Protein AF-A0A7X6UM63-F1 (afdb_monomer)

Secondary structure (DSSP, 8-state):
-PPPPEEEEETT-EEEEES-TTSSGGG--S--SS-TT-PPEEEEEB-EEEEE----TT-EEEEEE--EEE-SSSEEEEEEE-SSTT-EEEEEES-EEE-TT-EEEEEETTTTSSSSSS-EEEESSPPPPBTTBS-TTEEETTEEEEEETTEEEE----SBS-STT--TT-EEEE-S-EE-SS-EEEEEEEE-SS-EEE-TT-EEEEEEEEEEE-SSS-EEEE-SS-EEEES-SSS--EEEEEEE--SS-EEEE-SEE---TTSTT-PEEEEEEE-TT-EEEE--SS-----S-EEE-SSEEE--S-TT--TT-SS-EEESSSEEE--STT-S--S--

Foldseek 3Di:
DPQQAEAEFAAPGEDEAEQAPPLDNVSHDEAPADDVVRFHEYEYQNGEYEYEDHNDAQAEHEYEHEEYEQEHFFEYEYEYEDNHQWYEYEYEYQYYDYDFQGAYEYEYACELVDQTSIYYYAHVPDQDDQLFANFQRYYYVQAGWGADPRGIDHDDDWPEQAQEPAAQNTEHEPAEEYEYPEAGEHQEYHYAYAYEHEDAQYEYEHARLHYHHAHAEAYEDHYQNYEYEYHDQPLEEHENEYEYAYAQYEYEYQHAYEQDPSYHNRAYEYEYHYEQRYEYEYDHPAAHAGANWYEYSHHEYEYHQDELHQLTHAYYYYYRHHYYYYNYHNNYVDPPD

Nearest PDB structures (foldseek):
  8iq9-assembly1_B  TM=2.496E-01  e=3.603E+00  Klebsiella phage VLC6
  5awf-assembly1_B  TM=2.712E-01  e=9.259E+00  Escherichia coli K-12
  4dn7-assembly1_B  TM=2.058E-01  e=7.313E+00  Methanosarcina mazei Go1

Radius of gyration: 20.58 Å; Cα contacts (8 Å, |Δi|>4): 1126; chains: 1; bounding box: 53×40×58 Å

pLDDT: mean 93.37, std 8.6, range [40.28, 98.81]

Mean predicted aligned error: 4.5 Å

Structure (mmCIF, N/CA/C/O backbone):
data_AF-A0A7X6UM63-F1
#
_entry.id   AF-A0A7X6UM63-F1
#
loop_
_atom_site.group_PDB
_atom_site.id
_atom_site.type_symbol
_atom_site.label_atom_id
_atom_site.label_alt_id
_atom_site.label_comp_id
_atom_site.label_asym_id
_atom_site.label_entity_id
_atom_site.label_seq_id
_atom_site.pdbx_PDB_ins_code
_atom_site.Cartn_x
_atom_site.Cartn_y
_atom_site.Cartn_z
_atom_site.occupancy
_atom_site.B_iso_or_equiv
_atom_site.auth_seq_id
_atom_site.auth_comp_id
_atom_site.auth_asym_id
_atom_site.auth_atom_id
_atom_site.pdbx_PDB_model_num
ATOM 1 N N . MET A 1 1 ? 33.856 3.660 -5.153 1.00 40.28 1 MET A N 1
ATOM 2 C CA . MET A 1 1 ? 32.391 3.748 -5.318 1.00 40.28 1 MET A CA 1
ATOM 3 C C . MET A 1 1 ? 31.996 5.213 -5.289 1.00 40.28 1 MET A C 1
ATOM 5 O O . MET A 1 1 ? 31.965 5.804 -4.220 1.00 40.28 1 MET A O 1
ATOM 9 N N . THR A 1 2 ? 31.793 5.836 -6.445 1.00 46.62 2 THR A N 1
ATOM 10 C CA . THR A 1 2 ? 31.167 7.164 -6.503 1.00 46.62 2 THR A CA 1
ATOM 11 C C . THR A 1 2 ? 29.683 6.997 -6.205 1.00 46.62 2 THR A C 1
ATOM 13 O O . THR A 1 2 ? 29.086 6.032 -6.679 1.00 46.62 2 THR A O 1
ATOM 16 N N . VAL A 1 3 ? 29.100 7.894 -5.411 1.00 51.59 3 VAL A N 1
ATOM 17 C CA . VAL A 1 3 ? 27.666 7.880 -5.094 1.00 51.59 3 VAL A CA 1
ATOM 18 C C . VAL A 1 3 ? 26.885 7.821 -6.407 1.00 51.59 3 VAL A C 1
ATOM 20 O O . VAL A 1 3 ? 27.017 8.714 -7.242 1.00 51.59 3 VAL A O 1
ATOM 23 N N . ALA A 1 4 ? 26.121 6.750 -6.626 1.00 62.47 4 ALA A N 1
ATOM 24 C CA . ALA A 1 4 ? 25.197 6.702 -7.746 1.00 62.47 4 ALA A CA 1
ATOM 25 C C . ALA A 1 4 ? 24.220 7.878 -7.603 1.00 62.47 4 AL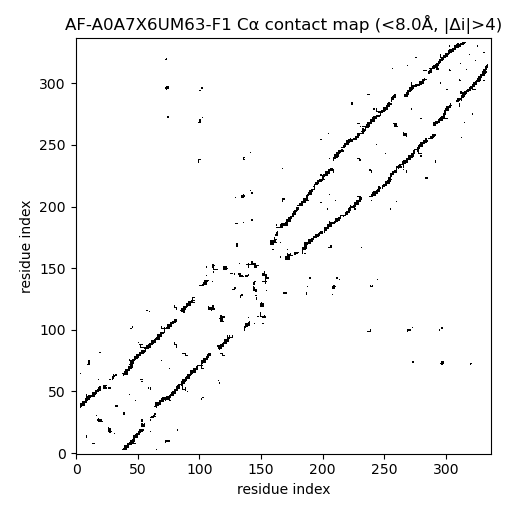A A C 1
ATOM 27 O O . ALA A 1 4 ? 23.631 8.066 -6.537 1.00 62.47 4 ALA A O 1
ATOM 28 N N . ASN A 1 5 ? 24.089 8.697 -8.650 1.00 83.12 5 ASN A N 1
ATOM 29 C CA . ASN A 1 5 ? 23.178 9.844 -8.654 1.00 83.12 5 ASN A CA 1
ATOM 30 C C . ASN A 1 5 ? 21.754 9.400 -8.269 1.00 83.12 5 ASN A C 1
ATOM 32 O O . ASN A 1 5 ? 21.346 8.289 -8.595 1.00 83.12 5 ASN A O 1
ATOM 36 N N . LYS A 1 6 ? 20.983 10.257 -7.593 1.00 90.62 6 LYS A N 1
ATOM 37 C CA . LYS A 1 6 ? 19.607 9.947 -7.176 1.00 90.62 6 LYS A CA 1
ATOM 38 C C . LYS A 1 6 ? 18.599 10.684 -8.053 1.00 90.62 6 LYS A C 1
ATOM 40 O O . LYS A 1 6 ? 18.645 11.909 -8.142 1.00 90.62 6 LYS A O 1
ATOM 45 N N . ILE A 1 7 ? 17.661 9.957 -8.656 1.00 95.00 7 ILE A N 1
ATOM 46 C CA . ILE A 1 7 ? 16.479 10.521 -9.320 1.00 95.00 7 ILE A CA 1
ATOM 47 C C . ILE A 1 7 ? 15.350 10.563 -8.293 1.00 95.00 7 ILE A C 1
ATOM 49 O O . ILE A 1 7 ? 14.894 9.522 -7.831 1.00 95.00 7 ILE A O 1
ATOM 53 N N . ARG A 1 8 ? 14.878 11.760 -7.941 1.00 96.31 8 ARG A N 1
ATOM 54 C CA . ARG A 1 8 ? 13.739 11.939 -7.033 1.00 96.31 8 ARG A CA 1
ATOM 55 C C . ARG A 1 8 ? 12.486 12.295 -7.825 1.00 96.31 8 ARG A C 1
ATOM 57 O O . ARG A 1 8 ? 12.483 13.284 -8.553 1.00 96.31 8 ARG A O 1
ATOM 64 N N . ILE A 1 9 ? 11.423 11.511 -7.668 1.00 97.69 9 ILE A N 1
ATOM 65 C CA . ILE A 1 9 ? 10.151 11.684 -8.377 1.00 97.69 9 ILE A CA 1
ATOM 66 C C . ILE A 1 9 ? 9.075 12.024 -7.345 1.00 97.69 9 ILE A C 1
ATOM 68 O O . ILE A 1 9 ? 8.641 11.183 -6.556 1.00 97.69 9 ILE A O 1
ATOM 72 N N . LEU A 1 10 ? 8.676 13.292 -7.337 1.00 96.62 10 LEU A N 1
ATOM 73 C CA . LEU A 1 10 ? 7.715 13.843 -6.384 1.00 96.62 10 LEU A CA 1
ATOM 74 C C . LEU A 1 10 ? 6.268 13.564 -6.808 1.00 96.62 10 LEU A C 1
ATOM 76 O O . LEU A 1 10 ? 5.994 13.234 -7.964 1.00 96.62 10 LEU A O 1
ATOM 80 N N . ARG A 1 11 ? 5.326 13.744 -5.880 1.00 93.44 11 ARG A N 1
ATOM 81 C CA . ARG A 1 11 ? 3.886 13.624 -6.133 1.00 93.44 11 ARG A CA 1
ATOM 82 C C . ARG A 1 11 ? 3.460 14.440 -7.353 1.00 93.44 11 ARG A C 1
ATOM 84 O O . ARG A 1 11 ? 3.817 15.606 -7.492 1.00 93.44 11 ARG A O 1
ATOM 91 N N . GLY A 1 12 ? 2.674 13.815 -8.227 1.00 91.88 12 GLY A N 1
ATOM 92 C CA . GLY A 1 12 ? 2.200 14.416 -9.477 1.00 91.88 12 GLY A CA 1
ATOM 93 C C . GLY A 1 12 ? 3.234 14.426 -10.608 1.00 91.88 12 GLY A C 1
ATOM 94 O O . GLY A 1 12 ? 2.854 14.606 -11.763 1.00 91.88 12 GLY A O 1
ATOM 95 N N . ALA A 1 13 ? 4.516 14.176 -10.320 1.00 97.19 13 ALA A N 1
ATOM 96 C CA . ALA A 1 13 ? 5.534 14.021 -11.347 1.00 97.19 13 ALA A CA 1
ATOM 97 C C . ALA A 1 13 ? 5.531 12.602 -11.928 1.00 97.19 13 ALA A C 1
ATOM 99 O O . ALA A 1 13 ? 5.206 11.613 -11.262 1.00 97.19 13 ALA A O 1
ATOM 100 N N . ARG A 1 14 ? 5.951 12.506 -13.190 1.00 96.69 14 ARG A N 1
ATOM 101 C CA . ARG A 1 14 ? 6.185 11.243 -13.885 1.00 96.69 14 ARG A CA 1
ATOM 102 C C . ARG A 1 14 ? 7.583 11.250 -14.481 1.00 96.69 14 ARG A C 1
ATOM 104 O O . ARG A 1 14 ? 7.931 12.157 -15.229 1.00 96.69 14 ARG A O 1
ATOM 111 N N . PHE A 1 15 ? 8.347 10.208 -14.190 1.00 96.75 15 PHE A N 1
ATOM 112 C CA . PHE A 1 15 ? 9.579 9.888 -14.888 1.00 96.75 15 PHE A CA 1
ATOM 113 C C . PHE A 1 15 ? 9.306 8.775 -15.893 1.00 96.75 15 PHE A C 1
ATOM 115 O O . PHE A 1 15 ? 8.688 7.764 -15.554 1.00 96.75 15 PHE A O 1
ATOM 122 N N . TYR A 1 16 ? 9.739 8.972 -17.132 1.00 94.31 16 TYR A N 1
ATOM 123 C CA . TYR A 1 16 ? 9.315 8.152 -18.256 1.00 94.31 16 TYR A CA 1
ATOM 124 C C . TYR A 1 16 ? 10.516 7.601 -19.022 1.00 94.31 16 TYR A C 1
ATOM 126 O O . TYR A 1 16 ? 11.343 8.362 -19.521 1.00 94.31 16 TYR A O 1
ATOM 134 N N . ILE A 1 17 ? 10.585 6.278 -19.143 1.00 92.69 17 ILE A N 1
ATOM 135 C CA . ILE A 1 17 ? 11.534 5.566 -19.997 1.00 92.69 17 ILE A CA 1
ATOM 136 C C . ILE A 1 17 ? 10.755 5.043 -21.210 1.00 92.69 17 ILE A C 1
ATOM 138 O O . ILE A 1 17 ? 9.910 4.161 -21.067 1.00 92.69 17 ILE A O 1
ATOM 142 N N . GLU A 1 18 ? 10.998 5.616 -22.394 1.00 89.94 18 GLU A N 1
ATOM 143 C CA . GLU A 1 18 ? 10.308 5.242 -23.640 1.00 89.94 18 GLU A CA 1
ATOM 144 C C . GLU A 1 18 ? 11.162 4.303 -24.491 1.00 89.94 18 GLU A C 1
ATOM 146 O O . GLU A 1 18 ? 12.160 4.727 -25.080 1.00 89.94 18 GLU A O 1
ATOM 151 N N . ASP A 1 19 ? 10.739 3.049 -24.616 1.00 86.44 19 ASP A N 1
ATOM 152 C CA . ASP A 1 19 ? 11.376 2.064 -25.492 1.00 86.44 19 ASP A CA 1
ATOM 153 C C . ASP A 1 19 ? 10.599 1.819 -26.789 1.00 86.44 19 ASP A C 1
ATOM 155 O O . ASP A 1 19 ? 11.018 1.028 -27.631 1.00 86.44 19 ASP A O 1
ATOM 159 N N . ASN A 1 20 ? 9.500 2.543 -27.004 1.00 79.81 20 ASN A N 1
ATOM 160 C CA . ASN A 1 20 ? 8.663 2.446 -28.195 1.00 79.81 20 ASN A CA 1
ATOM 161 C C . ASN A 1 20 ? 8.773 3.653 -29.145 1.00 79.81 20 ASN A C 1
ATOM 163 O O . ASN A 1 20 ? 7.868 3.870 -29.949 1.00 79.81 20 ASN A O 1
ATOM 167 N N . ILE A 1 21 ? 9.834 4.463 -29.065 1.00 74.62 21 ILE A N 1
ATOM 168 C CA . ILE A 1 21 ? 9.929 5.739 -29.811 1.00 74.62 21 ILE A CA 1
ATOM 169 C C . ILE A 1 21 ? 9.676 5.572 -31.324 1.00 74.62 21 ILE A C 1
ATOM 171 O O . ILE A 1 21 ? 9.115 6.467 -31.946 1.00 74.62 21 ILE A O 1
ATOM 175 N N . SER A 1 22 ? 10.033 4.430 -31.921 1.00 75.94 22 SER A N 1
ATOM 176 C CA . SER A 1 22 ? 9.888 4.189 -33.365 1.00 75.94 22 SER A CA 1
ATOM 177 C C . SER A 1 22 ? 8.935 3.050 -33.736 1.00 75.94 22 SER A C 1
ATOM 179 O O . SER A 1 22 ? 8.947 2.619 -34.889 1.00 75.94 22 SER A O 1
ATOM 181 N N . THR A 1 23 ? 8.145 2.508 -32.795 1.00 70.50 23 THR A N 1
ATOM 182 C CA . THR A 1 23 ? 7.258 1.328 -32.999 1.00 70.50 23 THR A CA 1
ATOM 183 C C . THR A 1 23 ? 7.939 0.084 -33.597 1.00 70.50 23 THR A C 1
ATOM 185 O O . THR A 1 23 ? 7.291 -0.859 -34.032 1.00 70.50 23 THR A O 1
ATOM 188 N N . THR A 1 24 ? 9.267 0.085 -33.621 1.00 72.81 24 THR A N 1
ATOM 189 C CA . THR A 1 24 ? 10.147 -0.922 -34.212 1.00 72.81 24 THR A CA 1
ATOM 190 C C . THR A 1 24 ? 11.283 -1.190 -33.231 1.00 72.81 24 THR A C 1
ATOM 192 O O . THR A 1 24 ? 11.490 -0.425 -32.285 1.00 72.81 24 THR A O 1
ATOM 195 N N . ILE A 1 25 ? 12.066 -2.246 -33.466 1.00 74.12 25 ILE A N 1
ATOM 196 C CA . ILE A 1 25 ? 13.204 -2.597 -32.602 1.00 74.12 25 ILE A CA 1
ATOM 197 C C . ILE A 1 25 ? 14.236 -1.462 -32.483 1.00 74.12 25 ILE A C 1
ATOM 199 O O . ILE A 1 25 ? 14.891 -1.330 -31.456 1.00 74.12 25 ILE A O 1
ATOM 203 N N . ALA A 1 26 ? 14.332 -0.592 -33.494 1.00 76.06 26 ALA A N 1
ATOM 204 C CA . ALA A 1 26 ? 15.256 0.541 -33.520 1.00 76.06 26 ALA A CA 1
ATOM 205 C C . ALA A 1 26 ? 14.980 1.602 -32.432 1.00 76.06 26 ALA A C 1
ATOM 207 O O . ALA A 1 26 ? 15.857 2.407 -32.116 1.00 76.06 26 ALA A O 1
ATOM 208 N N . GLY A 1 27 ? 13.771 1.620 -31.865 1.00 72.75 27 GLY A N 1
ATOM 209 C CA . GLY A 1 27 ? 13.350 2.580 -30.841 1.00 72.75 27 GLY A CA 1
ATOM 210 C C . GLY A 1 27 ? 13.757 2.164 -29.432 1.00 72.75 27 GLY A C 1
ATOM 211 O O . GLY A 1 27 ? 13.826 3.009 -28.535 1.00 72.75 27 GLY A O 1
ATOM 212 N N . TYR A 1 28 ? 14.069 0.880 -29.254 1.00 86.06 28 TYR A N 1
ATOM 213 C CA . TYR A 1 28 ? 14.582 0.346 -28.008 1.00 86.06 28 TYR A CA 1
ATOM 214 C C . TYR A 1 28 ? 16.064 0.684 -27.858 1.00 86.06 28 TYR A C 1
ATOM 216 O O . TYR A 1 28 ? 16.880 0.470 -28.755 1.00 86.06 28 TYR A O 1
ATOM 224 N N . ARG A 1 29 ? 16.424 1.176 -26.673 1.00 86.56 29 ARG A N 1
ATOM 225 C CA . ARG A 1 29 ? 17.811 1.234 -26.221 1.00 86.56 29 ARG A CA 1
ATOM 226 C C . ARG A 1 29 ? 17.841 0.669 -24.823 1.00 86.56 29 ARG A C 1
ATOM 228 O O . ARG A 1 29 ? 17.232 1.252 -23.931 1.00 86.56 29 ARG A O 1
ATOM 235 N N . ALA A 1 30 ? 18.543 -0.441 -24.640 1.00 86.31 30 ALA A N 1
ATOM 236 C CA . ALA A 1 30 ? 18.740 -0.997 -23.315 1.00 86.31 30 ALA A CA 1
ATOM 237 C C . ALA A 1 30 ? 19.335 0.061 -22.392 1.00 86.31 30 ALA A C 1
ATOM 239 O O . ALA A 1 30 ? 20.197 0.840 -22.812 1.00 86.31 30 ALA A O 1
ATOM 240 N N . ASN A 1 31 ? 18.949 0.010 -21.118 1.00 86.44 31 ASN A N 1
ATOM 241 C CA . ASN A 1 31 ? 19.767 0.590 -20.067 1.00 86.44 31 ASN A CA 1
ATOM 242 C C . ASN A 1 31 ? 20.011 2.100 -20.225 1.00 86.44 31 ASN A C 1
ATOM 244 O O . ASN A 1 31 ? 21.140 2.586 -20.127 1.00 86.44 31 ASN A O 1
ATOM 248 N N . ARG A 1 32 ? 18.929 2.856 -20.439 1.00 86.88 32 ARG A N 1
ATOM 249 C CA . ARG A 1 32 ? 18.974 4.301 -20.726 1.00 86.88 32 ARG A CA 1
ATOM 250 C C . ARG A 1 32 ? 19.578 5.152 -19.605 1.00 86.88 32 ARG A C 1
ATOM 252 O O . ARG A 1 32 ? 19.933 6.299 -19.857 1.00 86.88 32 ARG A O 1
ATOM 259 N N . LEU A 1 33 ? 19.683 4.625 -18.384 1.00 85.38 33 LEU A N 1
ATOM 260 C CA . LEU A 1 33 ? 20.123 5.379 -17.211 1.00 85.38 33 LEU A CA 1
ATOM 261 C C . LEU A 1 33 ? 21.476 4.916 -16.690 1.00 85.38 33 LEU A C 1
ATOM 263 O O . LEU A 1 33 ? 21.544 3.913 -15.993 1.00 85.38 33 LEU A O 1
ATOM 267 N N . GLY A 1 34 ? 22.532 5.678 -16.965 1.00 81.75 34 GLY A N 1
ATOM 268 C CA . GLY A 1 34 ? 23.883 5.382 -16.485 1.00 81.75 34 GLY A CA 1
ATOM 269 C C . GLY A 1 34 ? 24.532 4.179 -17.177 1.00 81.75 34 GLY A C 1
ATOM 270 O O . GLY A 1 34 ? 24.017 3.635 -18.155 1.00 81.75 34 GLY A O 1
ATOM 271 N N . THR A 1 35 ? 25.686 3.770 -16.666 1.00 82.19 35 THR A N 1
ATOM 272 C CA . THR A 1 35 ? 26.409 2.558 -17.073 1.00 82.19 35 THR A CA 1
ATOM 273 C C . THR A 1 35 ? 26.218 1.459 -16.028 1.00 82.19 35 THR A C 1
ATOM 275 O O . THR A 1 35 ? 25.667 1.683 -14.946 1.00 82.19 35 THR A O 1
ATOM 278 N N . GLU A 1 36 ? 26.629 0.236 -16.356 1.00 79.50 36 GLU A N 1
ATOM 279 C CA . GLU A 1 36 ? 26.707 -0.843 -15.370 1.00 79.50 36 GLU A CA 1
ATOM 280 C C . GLU A 1 36 ? 27.600 -0.424 -14.186 1.00 79.50 36 GLU A C 1
ATOM 282 O O . GLU A 1 36 ? 28.635 0.214 -14.372 1.00 79.50 36 GLU A O 1
ATOM 287 N N . GLY A 1 37 ? 27.148 -0.683 -12.956 1.00 77.88 37 GLY A N 1
ATOM 288 C CA . GLY A 1 37 ? 27.804 -0.204 -11.731 1.00 77.88 37 GLY A CA 1
ATOM 289 C C . GLY A 1 37 ? 27.607 1.287 -11.401 1.00 77.88 37 GLY A C 1
ATOM 290 O O . GLY A 1 37 ? 28.000 1.718 -10.319 1.00 77.88 37 GLY A O 1
ATOM 291 N N . GLN A 1 38 ? 26.976 2.081 -12.278 1.00 84.69 38 GLN A N 1
ATOM 292 C CA . GLN A 1 38 ? 26.695 3.514 -12.064 1.00 84.69 38 GLN A CA 1
ATOM 293 C C . GLN A 1 38 ? 25.225 3.876 -12.342 1.00 84.69 38 GLN A C 1
ATOM 295 O O . GLN A 1 38 ? 24.905 5.004 -12.730 1.00 84.69 38 GLN A O 1
ATOM 300 N N . ARG A 1 39 ? 24.310 2.917 -12.161 1.00 89.94 39 ARG A N 1
ATOM 301 C CA . ARG A 1 39 ? 22.866 3.141 -12.316 1.00 89.94 39 ARG A CA 1
ATOM 302 C C . ARG A 1 39 ? 22.354 4.052 -11.197 1.00 89.94 39 ARG A C 1
ATOM 304 O O . ARG A 1 39 ? 22.616 3.748 -10.034 1.00 89.94 39 ARG A O 1
ATOM 311 N N . PRO A 1 40 ? 21.623 5.138 -11.505 1.00 93.00 40 PRO A N 1
ATOM 312 C CA . PRO A 1 40 ? 21.103 6.018 -10.472 1.00 93.00 40 PRO A CA 1
ATOM 313 C C . PRO A 1 40 ? 20.055 5.304 -9.614 1.00 93.00 40 PRO A C 1
ATOM 315 O O . PRO A 1 40 ? 19.257 4.523 -10.140 1.00 93.00 40 PRO A O 1
ATOM 318 N N . SER A 1 41 ? 20.026 5.598 -8.314 1.00 94.38 41 SER A N 1
ATOM 319 C CA . SER A 1 41 ? 18.904 5.201 -7.460 1.00 94.38 41 SER A CA 1
ATOM 320 C C . SER A 1 41 ? 17.668 6.037 -7.789 1.00 94.38 41 SER A C 1
ATOM 322 O O . SER A 1 41 ? 17.772 7.164 -8.284 1.00 94.38 41 SER A O 1
ATOM 324 N N . VAL A 1 42 ? 16.489 5.486 -7.522 1.00 96.81 42 VAL A N 1
ATOM 325 C CA . VAL A 1 42 ? 15.206 6.158 -7.728 1.00 96.81 42 VAL A CA 1
ATOM 326 C C . VAL A 1 42 ? 14.495 6.281 -6.391 1.00 96.81 42 VAL A C 1
ATOM 328 O O . VAL A 1 42 ? 14.287 5.292 -5.701 1.00 96.81 42 VAL A O 1
ATOM 331 N N . GLU A 1 43 ? 14.087 7.492 -6.038 1.00 97.75 43 GLU A N 1
ATOM 332 C CA . GLU A 1 43 ? 13.253 7.765 -4.872 1.00 97.75 43 GLU A CA 1
ATOM 333 C C . GLU A 1 43 ? 11.870 8.237 -5.333 1.00 97.75 43 GLU A C 1
ATOM 335 O O . GLU A 1 43 ? 11.752 9.277 -5.987 1.00 97.75 43 GLU A O 1
ATOM 340 N N . LEU A 1 44 ? 10.823 7.481 -4.998 1.00 98.25 44 LEU A N 1
ATOM 341 C CA . LEU A 1 44 ? 9.431 7.843 -5.258 1.00 98.25 44 LEU A CA 1
ATOM 342 C C . LEU A 1 44 ? 8.798 8.432 -3.999 1.00 98.25 44 LEU A C 1
ATOM 344 O O . LEU A 1 44 ? 8.577 7.714 -3.033 1.00 98.25 44 LEU A O 1
ATOM 348 N N . ALA A 1 45 ? 8.437 9.712 -4.044 1.00 96.06 45 ALA A N 1
ATOM 349 C CA . ALA A 1 45 ? 7.654 10.391 -3.011 1.00 96.06 45 ALA A CA 1
ATOM 350 C C . ALA A 1 45 ? 6.248 10.696 -3.562 1.00 96.06 45 ALA A C 1
ATOM 352 O O . ALA A 1 45 ? 5.893 11.853 -3.791 1.00 96.06 45 ALA A O 1
ATOM 353 N N . GLY A 1 46 ? 5.494 9.636 -3.882 1.00 92.62 46 GLY A N 1
ATOM 354 C CA . GLY A 1 46 ? 4.168 9.674 -4.518 1.00 92.62 46 GLY A CA 1
ATOM 355 C C . GLY A 1 46 ? 4.149 9.736 -6.055 1.00 92.62 46 GLY A C 1
ATOM 356 O O . GLY A 1 46 ? 3.110 9.533 -6.667 1.00 92.62 46 GLY A O 1
ATOM 357 N N . GLY A 1 47 ? 5.266 10.027 -6.721 1.00 96.25 47 GLY A N 1
ATOM 358 C CA . GLY A 1 47 ? 5.321 10.118 -8.185 1.00 96.25 47 GLY A CA 1
ATOM 359 C C . GLY A 1 47 ? 5.201 8.780 -8.928 1.00 96.25 47 GLY A C 1
ATOM 360 O O . GLY A 1 47 ? 5.022 7.713 -8.336 1.00 96.25 47 GLY A O 1
ATOM 361 N N . ILE A 1 48 ? 5.340 8.844 -10.256 1.00 98.00 48 ILE A N 1
ATOM 362 C CA . ILE A 1 48 ? 5.257 7.675 -11.143 1.00 98.00 48 ILE A CA 1
ATOM 363 C C . ILE A 1 48 ? 6.602 7.422 -11.831 1.00 98.00 48 ILE A C 1
ATOM 365 O O . ILE A 1 48 ? 7.080 8.279 -12.574 1.00 98.00 48 ILE A O 1
ATOM 369 N N . LEU A 1 49 ? 7.162 6.223 -11.666 1.00 98.31 49 LEU A N 1
ATOM 370 C CA . LEU A 1 49 ? 8.176 5.671 -12.568 1.00 98.31 49 LEU A CA 1
ATOM 371 C C . LEU A 1 49 ? 7.473 4.823 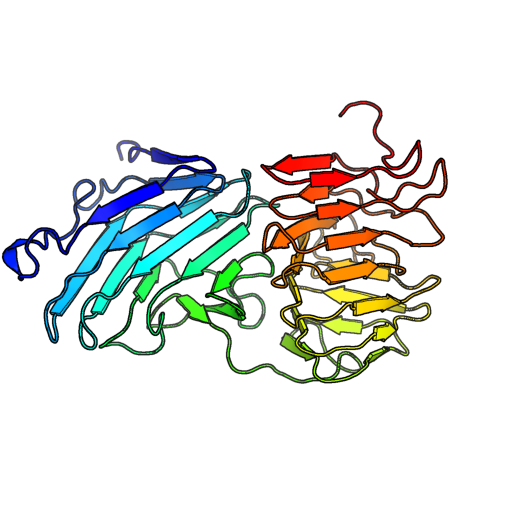-13.630 1.00 98.31 49 LEU A C 1
ATOM 373 O O . LEU A 1 49 ? 6.795 3.853 -13.301 1.00 98.31 49 LEU A O 1
ATOM 377 N N . TYR A 1 50 ? 7.628 5.176 -14.902 1.00 97.62 50 TYR A N 1
ATOM 378 C CA . TYR A 1 50 ? 6.993 4.469 -16.009 1.00 97.62 50 TYR A CA 1
ATOM 379 C C . TYR A 1 50 ? 8.020 3.982 -17.031 1.00 97.62 50 TYR A C 1
ATOM 381 O O . TYR A 1 50 ? 8.849 4.760 -17.501 1.00 97.62 50 TYR A O 1
ATOM 389 N N . VAL A 1 51 ? 7.900 2.717 -17.434 1.00 95.75 51 VAL A N 1
ATOM 390 C CA . VAL A 1 51 ? 8.617 2.113 -18.561 1.00 95.75 51 VAL A CA 1
ATOM 391 C C . VAL A 1 51 ? 7.610 1.728 -19.641 1.00 95.75 51 VAL A C 1
ATOM 393 O O . VAL A 1 51 ? 6.752 0.867 -19.434 1.00 95.75 51 VAL A O 1
ATOM 396 N N . GLY A 1 52 ? 7.712 2.375 -20.799 1.00 93.06 52 GLY A N 1
ATOM 397 C CA . GLY A 1 52 ? 6.930 2.060 -21.988 1.00 93.06 52 GLY A CA 1
ATOM 398 C C . GLY A 1 52 ? 7.651 1.022 -22.825 1.00 93.06 52 GLY A C 1
ATOM 399 O O . GLY A 1 52 ? 8.552 1.375 -23.579 1.00 93.06 52 GLY A O 1
ATOM 400 N N . GLY A 1 53 ? 7.260 -0.245 -22.696 1.00 90.25 53 GLY A N 1
ATOM 401 C CA . GLY A 1 53 ? 7.846 -1.337 -23.464 1.00 90.25 53 GLY A CA 1
ATOM 402 C C . GLY A 1 53 ? 7.633 -1.187 -24.977 1.00 90.25 53 GLY A C 1
ATOM 403 O O . GLY A 1 53 ? 6.702 -0.504 -25.413 1.00 90.25 53 GLY A O 1
ATOM 404 N N . PRO A 1 54 ? 8.453 -1.853 -25.800 1.00 87.75 54 PRO A N 1
ATOM 405 C CA . PRO A 1 54 ? 8.375 -1.754 -27.251 1.00 87.75 54 PRO A CA 1
ATOM 406 C C . PRO A 1 54 ? 7.111 -2.420 -27.811 1.00 87.75 54 PRO A C 1
ATOM 408 O O . PRO A 1 54 ? 6.637 -3.448 -27.310 1.00 87.75 54 PRO A O 1
ATOM 411 N N . ASN A 1 55 ? 6.588 -1.848 -28.896 1.00 90.31 55 ASN A N 1
ATOM 412 C CA . ASN A 1 55 ? 5.505 -2.413 -29.698 1.00 90.31 55 ASN A CA 1
ATOM 413 C C . ASN A 1 55 ? 6.059 -3.358 -30.779 1.00 90.31 55 ASN A C 1
ATOM 415 O O . ASN A 1 55 ? 5.912 -3.113 -31.972 1.00 90.31 55 ASN A O 1
ATOM 419 N N . VAL A 1 56 ? 6.763 -4.410 -30.358 1.00 89.88 56 VAL A N 1
ATOM 420 C CA . VAL A 1 56 ? 7.386 -5.387 -31.262 1.00 89.88 56 VAL A CA 1
ATOM 421 C C . VAL A 1 56 ? 7.058 -6.797 -30.788 1.00 89.88 56 VAL A C 1
ATOM 423 O O . VAL A 1 56 ? 7.193 -7.108 -29.604 1.00 89.88 56 VAL A O 1
ATOM 426 N N . ALA A 1 57 ? 6.623 -7.656 -31.707 1.00 91.38 57 ALA A N 1
ATOM 427 C CA . ALA A 1 57 ? 6.269 -9.035 -31.399 1.00 91.38 57 ALA A CA 1
ATOM 428 C C . ALA A 1 57 ? 7.454 -9.839 -30.850 1.00 91.38 57 ALA A C 1
ATOM 430 O O . ALA A 1 57 ? 8.566 -9.725 -31.357 1.00 91.38 57 ALA A O 1
ATOM 431 N N . ALA A 1 58 ? 7.189 -10.662 -29.827 1.00 89.75 58 ALA A N 1
ATOM 432 C CA . ALA A 1 58 ? 8.147 -11.586 -29.210 1.00 89.75 58 ALA A CA 1
ATOM 433 C C . ALA A 1 58 ? 9.470 -10.936 -28.755 1.00 89.75 58 ALA A C 1
ATOM 435 O O . ALA A 1 58 ? 10.490 -11.609 -28.625 1.00 89.75 58 ALA A O 1
ATOM 436 N N . PHE A 1 59 ? 9.466 -9.624 -28.513 1.00 91.44 59 PHE A N 1
ATOM 437 C CA . PHE A 1 59 ? 10.669 -8.890 -28.156 1.00 91.44 59 PHE A CA 1
ATOM 438 C C . PHE A 1 59 ?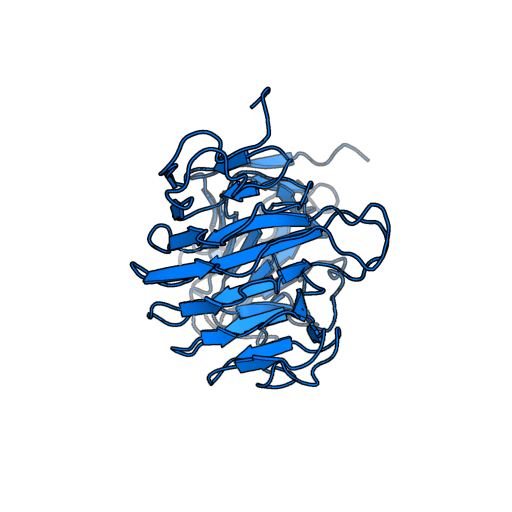 10.798 -8.726 -26.641 1.00 91.44 59 PHE A C 1
ATOM 440 O O . PHE A 1 59 ? 9.855 -8.295 -25.972 1.00 91.44 59 PHE A O 1
ATOM 447 N N . ALA A 1 60 ? 11.979 -9.030 -26.106 1.00 92.44 60 ALA A N 1
ATOM 448 C CA . ALA A 1 60 ? 12.329 -8.783 -24.714 1.00 92.44 60 ALA A CA 1
ATOM 449 C C . ALA A 1 60 ? 13.146 -7.490 -24.612 1.00 92.44 60 ALA A C 1
ATOM 451 O O . ALA A 1 60 ? 14.172 -7.346 -25.274 1.00 92.44 60 ALA A O 1
ATOM 452 N N . SER A 1 61 ? 12.694 -6.555 -23.780 1.00 93.50 61 SER A N 1
ATOM 453 C CA . SER A 1 61 ? 13.408 -5.304 -23.517 1.00 93.50 61 SER A CA 1
ATOM 454 C C . SER A 1 61 ? 13.741 -5.200 -22.044 1.00 93.50 61 SER A C 1
ATOM 456 O O . SER A 1 61 ? 12.860 -5.375 -21.206 1.00 93.50 61 SER A O 1
ATOM 458 N N . THR A 1 62 ? 14.976 -4.833 -21.739 1.00 94.75 62 THR A N 1
ATOM 459 C CA . THR A 1 62 ? 15.443 -4.641 -20.366 1.00 94.75 62 THR A CA 1
ATOM 460 C C . THR A 1 62 ? 15.853 -3.196 -20.126 1.00 94.75 62 THR A C 1
ATOM 462 O O . THR A 1 62 ? 16.597 -2.610 -20.923 1.00 94.75 62 THR A O 1
ATOM 465 N N . GLN A 1 63 ? 15.388 -2.648 -19.008 1.00 95.25 63 GLN A N 1
ATOM 466 C CA . GLN A 1 63 ? 15.895 -1.425 -18.401 1.00 95.25 63 GLN A CA 1
ATOM 467 C C . GLN A 1 63 ? 16.366 -1.744 -16.991 1.00 95.25 63 GLN A C 1
ATOM 469 O O . GLN A 1 63 ? 15.599 -2.294 -16.208 1.00 95.25 63 GLN A O 1
ATOM 474 N N . THR A 1 64 ? 17.595 -1.365 -16.662 1.00 94.62 64 THR A N 1
ATOM 475 C CA . THR A 1 64 ? 18.114 -1.457 -15.299 1.00 94.62 64 THR A CA 1
ATOM 476 C C . THR A 1 64 ? 18.243 -0.070 -14.688 1.00 94.62 64 THR A C 1
ATOM 478 O O . THR A 1 64 ? 18.760 0.862 -15.312 1.00 94.62 64 THR A O 1
ATOM 481 N N . VAL A 1 65 ? 17.799 0.055 -13.444 1.00 93.25 65 VAL A N 1
ATOM 482 C CA . VAL A 1 65 ? 18.008 1.220 -12.584 1.00 93.25 65 VAL A CA 1
ATOM 483 C C . VAL A 1 65 ? 18.586 0.759 -11.248 1.00 93.25 65 VAL A C 1
ATOM 485 O O . VAL A 1 65 ? 18.616 -0.434 -10.955 1.00 93.25 65 VAL A O 1
ATOM 488 N N . GLY A 1 66 ? 19.101 1.695 -10.455 1.00 94.25 66 GLY A N 1
ATOM 489 C CA . GLY A 1 66 ? 19.631 1.382 -9.135 1.00 94.25 66 GLY A CA 1
ATOM 490 C C . GLY A 1 66 ? 18.526 1.063 -8.127 1.00 94.25 66 GLY A C 1
ATOM 491 O O . GLY A 1 66 ? 17.425 0.628 -8.467 1.00 94.25 66 GLY A O 1
ATOM 492 N N . HIS A 1 67 ? 18.831 1.309 -6.858 1.00 95.62 67 HIS A N 1
ATOM 493 C CA . HIS A 1 67 ? 17.929 1.005 -5.750 1.00 95.62 67 HIS A CA 1
ATOM 494 C C . HIS A 1 67 ? 16.642 1.832 -5.814 1.00 95.62 67 HIS A C 1
ATOM 496 O O . HIS A 1 67 ? 16.698 3.027 -6.115 1.00 95.62 67 HIS A O 1
ATOM 502 N N . LEU A 1 68 ? 15.504 1.214 -5.494 1.00 98.00 68 LEU A N 1
ATOM 503 C CA . LEU A 1 68 ? 14.215 1.887 -5.366 1.00 98.00 68 LEU A CA 1
ATOM 504 C C . LEU A 1 68 ? 13.919 2.205 -3.905 1.00 98.00 68 LEU A C 1
ATOM 506 O O . LEU A 1 68 ? 13.731 1.302 -3.095 1.00 98.00 68 LEU A O 1
ATOM 510 N N . THR A 1 69 ? 13.805 3.489 -3.594 1.00 97.94 69 THR A N 1
ATOM 511 C CA . THR A 1 69 ? 13.317 3.973 -2.304 1.00 97.94 69 THR A CA 1
ATOM 512 C C . THR A 1 69 ? 11.894 4.489 -2.468 1.00 97.94 69 THR A C 1
ATOM 514 O O . THR A 1 69 ? 11.644 5.394 -3.264 1.00 97.94 69 THR A O 1
ATOM 517 N N . ILE A 1 70 ? 10.953 3.951 -1.700 1.00 98.19 70 ILE A N 1
ATOM 518 C CA . ILE A 1 70 ? 9.597 4.494 -1.584 1.00 98.19 70 ILE A CA 1
ATOM 519 C C . ILE A 1 70 ? 9.563 5.384 -0.342 1.00 98.19 70 ILE A C 1
ATOM 521 O O . ILE A 1 70 ? 9.626 4.894 0.785 1.00 98.19 70 ILE A O 1
ATOM 525 N N . ALA A 1 71 ? 9.507 6.693 -0.560 1.00 97.00 71 ALA A N 1
ATOM 526 C CA . ALA A 1 71 ? 9.521 7.710 0.482 1.00 97.00 71 ALA A CA 1
ATOM 527 C C . ALA A 1 71 ? 8.117 8.268 0.733 1.00 97.00 71 ALA A C 1
ATOM 529 O O . ALA A 1 71 ? 7.227 8.194 -0.123 1.00 97.00 71 ALA A O 1
ATOM 530 N N . ASN A 1 72 ? 7.921 8.874 1.900 1.00 94.38 72 ASN A N 1
ATOM 531 C CA . ASN A 1 72 ? 6.685 9.581 2.200 1.00 94.38 72 ASN A CA 1
ATOM 532 C C . ASN A 1 72 ? 6.466 10.757 1.230 1.00 94.38 72 ASN A C 1
ATOM 534 O O . ASN A 1 72 ? 7.378 11.523 0.910 1.00 94.38 72 ASN A O 1
ATOM 538 N N . GLY A 1 73 ? 5.233 10.898 0.740 1.00 91.12 73 GLY A N 1
ATOM 539 C CA . GLY A 1 73 ? 4.879 11.914 -0.260 1.00 91.12 73 GLY A CA 1
ATOM 540 C C . GLY A 1 73 ? 3.540 11.705 -0.971 1.00 91.12 73 GLY A C 1
ATOM 541 O O . GLY A 1 73 ? 3.168 12.523 -1.814 1.00 91.12 73 GLY A O 1
ATOM 542 N N . GLY A 1 74 ? 2.797 10.652 -0.625 1.00 92.19 74 GLY A N 1
ATOM 543 C CA . GLY A 1 74 ? 1.582 10.205 -1.307 1.00 92.19 74 GLY A CA 1
ATOM 544 C C . GLY A 1 74 ? 1.774 8.830 -1.947 1.00 92.19 74 GLY A C 1
ATOM 545 O O . GLY A 1 74 ? 2.827 8.207 -1.804 1.00 92.19 74 GLY A O 1
ATOM 546 N N . SER A 1 75 ? 0.758 8.353 -2.660 1.00 93.56 75 SER A N 1
ATOM 547 C CA . SER A 1 75 ? 0.753 7.021 -3.279 1.00 93.56 75 SER A CA 1
ATOM 548 C C . SER A 1 75 ? 1.658 6.958 -4.510 1.00 93.56 75 SER A C 1
ATOM 550 O O . SER A 1 75 ? 1.356 7.578 -5.526 1.00 93.56 75 SER A O 1
ATOM 552 N N . ALA A 1 76 ? 2.755 6.202 -4.446 1.00 97.38 76 ALA A N 1
ATOM 553 C CA . ALA A 1 76 ? 3.677 6.041 -5.568 1.00 97.38 76 ALA A CA 1
ATOM 554 C C . ALA A 1 76 ? 3.202 4.975 -6.567 1.00 97.38 76 ALA A C 1
ATOM 556 O O . ALA A 1 76 ? 2.422 4.078 -6.240 1.00 97.38 76 ALA A O 1
ATOM 557 N N . THR A 1 77 ? 3.701 5.033 -7.803 1.00 98.25 77 THR A N 1
ATOM 558 C CA . THR A 1 77 ? 3.463 3.979 -8.801 1.00 98.25 77 THR A CA 1
ATOM 559 C C . THR A 1 77 ? 4.729 3.640 -9.574 1.00 98.25 77 THR A C 1
ATOM 561 O O . THR A 1 77 ? 5.432 4.527 -10.059 1.00 98.25 77 THR A O 1
ATOM 564 N N . VAL A 1 78 ? 4.978 2.344 -9.753 1.00 98.75 78 VAL A N 1
ATOM 565 C CA . VAL A 1 78 ? 5.923 1.829 -10.746 1.00 98.75 78 VAL A CA 1
ATOM 566 C C . VAL A 1 78 ? 5.122 1.070 -11.794 1.00 98.75 78 VAL A C 1
ATOM 568 O O . VAL A 1 78 ? 4.372 0.151 -11.477 1.00 98.75 78 VAL A O 1
ATOM 571 N N . SER A 1 79 ? 5.256 1.470 -13.051 1.00 98.31 79 SER A N 1
ATOM 572 C CA . SER A 1 79 ? 4.496 0.904 -14.159 1.00 98.31 79 SER A CA 1
ATOM 573 C C . SER A 1 79 ? 5.436 0.403 -15.237 1.00 98.31 79 SER A C 1
ATOM 575 O O . SER A 1 79 ? 6.214 1.180 -15.788 1.00 98.31 79 SER A O 1
ATOM 577 N N . VAL A 1 80 ? 5.300 -0.865 -15.609 1.00 97.75 80 VAL A N 1
ATOM 578 C CA . VAL A 1 80 ? 5.932 -1.419 -16.810 1.00 97.75 80 VAL A CA 1
ATOM 579 C C . VAL A 1 80 ? 4.824 -1.797 -17.775 1.00 97.75 80 VAL A C 1
ATOM 581 O O . VAL A 1 80 ? 4.097 -2.765 -17.565 1.00 97.75 80 VAL A O 1
ATOM 584 N N . ALA A 1 81 ? 4.662 -1.017 -18.837 1.00 94.69 81 ALA A N 1
ATOM 585 C CA . ALA A 1 81 ? 3.612 -1.239 -19.819 1.00 94.69 81 ALA A CA 1
ATOM 586 C C . ALA A 1 81 ? 4.126 -2.075 -20.987 1.00 94.69 81 ALA A C 1
ATOM 588 O O . ALA A 1 81 ? 5.181 -1.801 -21.560 1.00 94.69 81 ALA A O 1
ATOM 589 N N . ARG A 1 82 ? 3.329 -3.057 -21.391 1.00 92.19 82 ARG A N 1
ATOM 590 C CA . ARG A 1 82 ? 3.564 -3.875 -22.570 1.00 92.19 82 ARG A CA 1
ATOM 591 C C . ARG A 1 82 ? 2.763 -3.313 -23.738 1.00 92.19 82 ARG A C 1
ATOM 593 O O . ARG A 1 82 ? 1.539 -3.243 -23.668 1.00 92.19 82 ARG A O 1
ATOM 600 N N . ARG A 1 83 ? 3.444 -2.932 -24.823 1.00 90.81 83 ARG A N 1
ATOM 601 C CA . ARG A 1 83 ? 2.794 -2.342 -26.009 1.00 90.81 83 ARG A CA 1
ATOM 602 C C . ARG A 1 83 ? 2.491 -3.331 -27.128 1.00 90.81 83 ARG A C 1
ATOM 604 O O . ARG A 1 83 ? 1.667 -3.015 -27.974 1.00 90.81 83 ARG A O 1
ATOM 611 N N . HIS A 1 84 ? 3.076 -4.527 -27.089 1.00 92.88 84 HIS A N 1
ATOM 612 C CA . HIS A 1 84 ? 2.714 -5.634 -27.971 1.00 92.88 84 HIS A CA 1
ATOM 613 C C . HIS A 1 84 ? 2.293 -6.858 -27.155 1.00 92.88 84 HIS A C 1
ATOM 615 O O . HIS A 1 84 ? 2.963 -7.223 -26.196 1.00 92.88 84 HIS A O 1
ATOM 621 N N . ALA A 1 85 ? 1.236 -7.567 -27.556 1.00 93.31 85 ALA A N 1
ATOM 622 C CA . ALA A 1 85 ? 0.665 -8.691 -26.799 1.00 93.31 85 ALA A CA 1
ATOM 623 C C . ALA A 1 85 ? 1.591 -9.915 -26.602 1.00 93.31 85 ALA A C 1
ATOM 625 O O . ALA A 1 85 ? 1.211 -10.875 -25.937 1.00 93.31 85 ALA A O 1
ATOM 626 N N . SER A 1 86 ? 2.799 -9.888 -27.157 1.00 94.19 86 SER A N 1
ATOM 627 C CA . SER A 1 86 ? 3.820 -10.929 -27.003 1.00 94.19 86 SER A CA 1
ATOM 628 C C . SER A 1 86 ? 5.193 -10.386 -26.601 1.00 94.19 86 SER A C 1
ATOM 630 O O . SER A 1 86 ? 6.135 -11.166 -26.521 1.00 94.19 86 SER A O 1
ATOM 632 N N . SER A 1 87 ? 5.334 -9.077 -26.346 1.00 94.25 87 SER A N 1
ATOM 633 C CA . SER A 1 87 ? 6.593 -8.531 -25.827 1.00 94.25 87 SER A CA 1
ATOM 634 C C . SER A 1 87 ? 6.746 -8.774 -24.326 1.00 94.25 87 SER A C 1
ATOM 636 O O . SER A 1 87 ? 5.767 -9.002 -23.610 1.00 94.25 87 SER A O 1
ATOM 638 N N . THR A 1 88 ? 7.990 -8.714 -23.859 1.00 96.56 88 THR A N 1
ATOM 639 C CA . THR A 1 88 ? 8.358 -8.914 -22.454 1.00 96.56 88 THR A CA 1
ATOM 640 C C . THR A 1 88 ? 9.222 -7.750 -21.968 1.00 96.56 88 THR A C 1
ATOM 642 O O . THR A 1 88 ? 10.452 -7.862 -21.930 1.00 96.56 88 THR A O 1
ATOM 645 N N . PRO A 1 89 ? 8.625 -6.589 -21.651 1.00 96.19 89 PRO A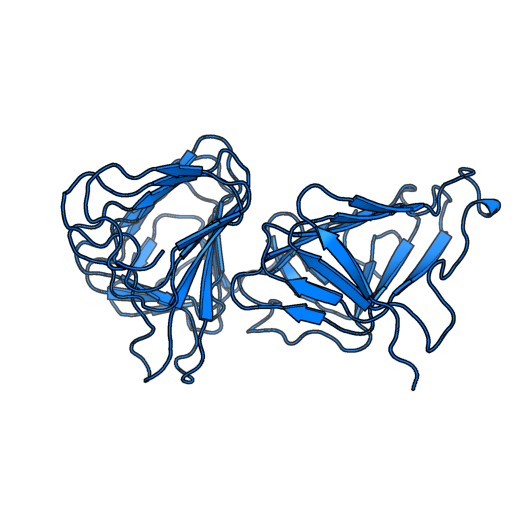 N 1
ATOM 646 C CA . PRO A 1 89 ? 9.367 -5.500 -21.041 1.00 96.19 89 PRO A CA 1
ATOM 647 C C . PRO A 1 89 ? 9.687 -5.804 -19.579 1.00 96.19 89 PRO A C 1
ATOM 649 O O . PRO A 1 89 ? 8.809 -6.174 -18.800 1.00 96.19 89 PRO A O 1
ATOM 652 N N . THR A 1 90 ? 10.949 -5.607 -19.215 1.00 97.44 90 THR A N 1
ATOM 653 C CA . THR A 1 90 ? 11.499 -5.884 -17.892 1.00 97.44 90 THR A CA 1
ATOM 654 C C . THR A 1 90 ? 12.175 -4.634 -17.341 1.00 97.44 90 THR A C 1
ATOM 656 O O . THR A 1 90 ? 13.077 -4.078 -17.971 1.00 97.44 90 THR A O 1
ATOM 659 N N . LEU A 1 91 ? 11.757 -4.213 -16.150 1.00 98.00 91 LEU A N 1
ATOM 660 C CA . LEU A 1 91 ? 12.492 -3.265 -15.317 1.00 98.00 91 LEU A CA 1
ATOM 661 C C . LEU A 1 91 ? 13.238 -4.044 -14.232 1.00 98.00 91 LEU A C 1
ATOM 663 O O . LEU A 1 91 ? 12.609 -4.779 -13.477 1.00 98.00 91 LEU A O 1
ATOM 667 N N . ILE A 1 92 ? 14.554 -3.869 -14.151 1.00 97.62 92 ILE A N 1
ATOM 668 C CA . ILE A 1 92 ? 15.411 -4.439 -13.109 1.00 97.62 92 ILE A CA 1
ATOM 669 C C . ILE A 1 92 ? 15.842 -3.315 -12.165 1.00 97.62 92 ILE A C 1
ATOM 671 O O . ILE A 1 92 ? 16.321 -2.273 -12.614 1.00 97.62 92 ILE A O 1
ATOM 675 N N . LEU A 1 93 ? 15.659 -3.524 -10.866 1.00 97.31 93 LEU A N 1
ATOM 676 C CA . LEU A 1 93 ? 16.068 -2.628 -9.783 1.00 97.31 93 LEU A CA 1
ATOM 677 C C . LEU A 1 93 ? 17.040 -3.391 -8.878 1.00 97.31 93 LEU A C 1
ATOM 679 O O . LEU A 1 93 ? 16.878 -4.591 -8.678 1.00 97.31 93 LEU A O 1
ATOM 683 N N . SER A 1 94 ? 18.033 -2.729 -8.287 1.00 95.81 94 SER A N 1
ATOM 684 C CA . SER A 1 94 ? 19.001 -3.451 -7.439 1.00 95.81 94 SER A CA 1
ATOM 685 C C . SER A 1 94 ? 18.393 -3.942 -6.115 1.00 95.81 94 SER A C 1
ATOM 687 O O . SER A 1 94 ? 18.838 -4.930 -5.535 1.00 95.81 94 SER A O 1
ATOM 689 N N . GLY A 1 95 ? 17.355 -3.256 -5.634 1.00 96.88 95 GLY A N 1
ATOM 690 C CA . GLY A 1 95 ? 16.662 -3.565 -4.388 1.00 96.88 95 GLY A CA 1
ATOM 691 C C . GLY A 1 95 ? 15.515 -2.595 -4.118 1.00 96.88 95 GLY A C 1
ATOM 692 O O . GLY A 1 95 ? 15.282 -1.655 -4.886 1.00 96.88 95 GLY A O 1
ATOM 693 N N . LEU A 1 96 ? 14.806 -2.842 -3.018 1.00 98.12 96 LEU A N 1
ATOM 694 C CA . LEU A 1 96 ? 13.665 -2.059 -2.557 1.00 98.12 96 LEU A CA 1
ATOM 695 C C . LEU A 1 96 ? 13.856 -1.664 -1.091 1.00 98.12 96 LEU A C 1
ATOM 697 O O . LEU A 1 96 ? 14.176 -2.501 -0.254 1.00 98.12 96 LEU A O 1
ATOM 701 N N . SER A 1 97 ? 13.628 -0.395 -0.771 1.00 97.06 97 SER A N 1
ATOM 702 C CA . SER A 1 97 ? 13.425 0.073 0.600 1.00 97.06 97 SER A CA 1
ATOM 703 C C . SER A 1 97 ? 12.201 0.975 0.667 1.00 97.06 97 SER A C 1
ATOM 705 O O . SER A 1 97 ? 11.818 1.618 -0.313 1.00 97.06 97 SER A O 1
ATOM 707 N N . GLN A 1 98 ? 11.569 1.014 1.833 1.00 96.38 98 GLN A N 1
ATOM 708 C CA . GLN A 1 98 ? 10.331 1.747 2.043 1.00 96.38 98 GLN A CA 1
ATOM 709 C C . GLN A 1 98 ? 10.365 2.437 3.404 1.00 96.38 98 GLN A C 1
ATOM 711 O O . GLN A 1 98 ? 10.702 1.822 4.414 1.00 96.38 98 GLN A O 1
ATOM 716 N N . GLU A 1 99 ? 10.016 3.720 3.425 1.00 96.50 99 GLU A N 1
ATOM 717 C CA . GLU A 1 99 ? 9.774 4.448 4.667 1.00 96.50 99 GLU A CA 1
ATOM 718 C C . GLU A 1 99 ? 8.431 4.033 5.283 1.00 96.50 99 GLU A C 1
ATOM 720 O O . GLU A 1 99 ? 7.458 3.764 4.573 1.00 96.50 99 GLU A O 1
ATOM 725 N N . LEU A 1 100 ? 8.345 4.039 6.616 1.00 94.31 100 LEU A N 1
ATOM 726 C CA . LEU A 1 100 ? 7.079 3.843 7.321 1.00 94.31 100 LEU A CA 1
ATOM 727 C C . LEU A 1 100 ? 6.057 4.883 6.836 1.00 94.31 100 LEU A C 1
ATOM 729 O O . LEU A 1 100 ? 6.356 6.076 6.836 1.00 94.31 100 LEU A O 1
ATOM 733 N N . GLY A 1 101 ? 4.867 4.438 6.424 1.00 90.94 101 GLY A N 1
ATOM 734 C CA . GLY A 1 101 ? 3.842 5.335 5.875 1.00 90.94 101 GLY A CA 1
ATOM 735 C C . GLY A 1 101 ? 3.769 5.382 4.350 1.00 90.94 101 GLY A C 1
ATOM 736 O O . GLY A 1 101 ? 2.711 5.684 3.787 1.00 90.94 101 GLY A O 1
ATOM 737 N N . ALA A 1 102 ? 4.864 5.057 3.665 1.00 96.94 102 ALA A N 1
ATOM 738 C CA . ALA A 1 102 ? 4.940 5.184 2.222 1.00 96.94 102 ALA 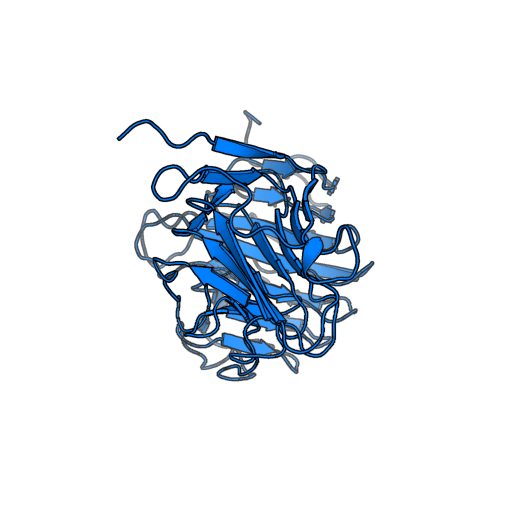A CA 1
ATOM 739 C C . ALA A 1 102 ? 4.236 4.004 1.533 1.00 96.94 102 ALA A C 1
ATOM 741 O O . ALA A 1 102 ? 4.272 2.875 2.017 1.00 96.94 102 ALA A O 1
ATOM 742 N N . THR A 1 103 ? 3.586 4.244 0.394 1.00 97.44 103 THR A N 1
ATOM 743 C CA . THR A 1 103 ? 2.821 3.220 -0.342 1.00 97.44 103 THR A CA 1
ATOM 744 C C . THR A 1 103 ? 3.231 3.202 -1.805 1.00 97.44 103 THR A C 1
ATOM 746 O O . THR A 1 103 ? 3.552 4.246 -2.378 1.00 97.44 103 THR A O 1
ATOM 749 N N . VAL A 1 104 ? 3.228 2.020 -2.422 1.00 98.31 104 VAL A N 1
ATOM 750 C CA . VAL A 1 104 ? 3.525 1.871 -3.850 1.00 98.31 104 VAL A CA 1
ATOM 751 C C . VAL A 1 104 ? 2.592 0.861 -4.499 1.00 98.31 104 VAL A C 1
ATOM 753 O O . VAL A 1 104 ? 2.291 -0.194 -3.938 1.00 98.31 104 VAL A O 1
ATOM 756 N N . ASN A 1 105 ? 2.146 1.196 -5.706 1.00 98.25 105 ASN A N 1
ATOM 757 C CA . ASN A 1 105 ? 1.459 0.276 -6.593 1.00 98.25 105 ASN A CA 1
ATOM 758 C C . ASN A 1 105 ? 2.366 -0.109 -7.763 1.00 98.25 105 ASN A C 1
ATOM 760 O O . ASN A 1 105 ? 2.825 0.753 -8.517 1.00 98.25 105 ASN A O 1
ATOM 764 N N . PHE A 1 106 ? 2.598 -1.401 -7.933 1.00 98.81 106 PHE A N 1
ATOM 765 C CA . PHE A 1 106 ? 3.216 -1.959 -9.122 1.00 98.81 106 PHE A CA 1
ATOM 766 C C . PHE A 1 106 ? 2.126 -2.290 -10.137 1.00 98.81 106 PHE A C 1
ATOM 768 O O . PHE A 1 106 ? 1.106 -2.878 -9.793 1.00 98.81 106 PHE A O 1
ATOM 775 N N . THR A 1 107 ? 2.317 -1.886 -11.387 1.00 98.38 107 THR A N 1
ATOM 776 C CA . THR A 1 107 ? 1.322 -2.099 -12.446 1.00 98.38 107 THR A CA 1
ATOM 777 C C . THR A 1 107 ? 1.992 -2.571 -13.725 1.00 98.38 107 THR A C 1
ATOM 779 O O . THR A 1 107 ? 3.135 -2.211 -14.033 1.00 98.38 107 THR A O 1
ATOM 782 N N . GLY A 1 108 ? 1.279 -3.393 -14.486 1.00 97.38 108 GLY A N 1
ATOM 783 C CA . GLY A 1 108 ? 1.753 -3.866 -15.776 1.00 97.38 108 GLY A CA 1
ATOM 784 C C . GLY A 1 108 ? 0.804 -4.862 -16.418 1.00 97.38 108 GLY A C 1
ATOM 785 O O . GLY A 1 108 ? -0.074 -5.432 -15.780 1.00 97.38 108 GLY A O 1
ATOM 786 N N . ASN A 1 109 ? 0.975 -5.095 -17.715 1.00 96.06 109 ASN A N 1
ATOM 787 C CA . ASN A 1 109 ? 0.154 -6.068 -18.422 1.00 96.06 109 ASN A CA 1
ATOM 788 C C . ASN A 1 109 ? 0.623 -7.480 -18.063 1.00 96.06 109 ASN A C 1
ATOM 790 O O . ASN A 1 109 ? 1.766 -7.832 -18.359 1.00 96.06 109 ASN A O 1
ATOM 794 N N . ASN A 1 110 ? -0.260 -8.294 -17.476 1.00 95.81 110 ASN A N 1
ATOM 795 C CA . ASN A 1 110 ? 0.072 -9.648 -17.020 1.00 95.81 110 ASN A CA 1
ATOM 796 C C . ASN A 1 110 ? 1.296 -9.657 -16.081 1.00 95.81 110 ASN A C 1
ATOM 798 O O . ASN A 1 110 ? 2.152 -10.537 -16.191 1.00 95.81 110 ASN A O 1
ATOM 802 N N . LEU A 1 111 ? 1.402 -8.641 -15.215 1.00 98.06 111 LEU A N 1
ATOM 803 C CA . LEU A 1 111 ? 2.586 -8.357 -14.405 1.00 98.06 111 LEU A CA 1
ATOM 804 C C . LEU A 1 111 ? 3.078 -9.606 -13.649 1.00 98.06 111 LEU A C 1
ATOM 806 O O . LEU A 1 111 ? 2.343 -10.169 -12.841 1.00 98.06 111 LEU A O 1
ATOM 810 N N . GLY A 1 112 ? 4.300 -10.049 -13.961 1.00 98.06 112 GLY A N 1
ATOM 811 C CA . GLY A 1 112 ? 4.968 -11.178 -13.298 1.00 98.06 112 GLY A CA 1
ATOM 812 C C . GLY A 1 112 ? 4.269 -12.539 -13.435 1.00 98.06 112 GLY A C 1
ATOM 813 O O . GLY A 1 112 ? 4.581 -13.465 -12.698 1.00 98.06 112 GLY A O 1
ATOM 814 N N . THR A 1 113 ? 3.313 -12.695 -14.355 1.00 97.12 113 THR A N 1
ATOM 815 C CA . THR A 1 113 ? 2.543 -13.953 -14.490 1.00 97.12 113 THR A CA 1
ATOM 816 C C . THR A 1 113 ? 3.283 -15.067 -15.236 1.00 97.12 113 THR A C 1
ATOM 818 O O . THR A 1 113 ? 2.899 -16.229 -15.126 1.00 97.12 113 THR A O 1
ATOM 821 N N . ALA A 1 114 ? 4.318 -14.733 -16.010 1.00 96.56 114 ALA A N 1
ATOM 822 C CA . ALA A 1 114 ? 5.081 -15.673 -16.824 1.00 96.56 114 ALA A CA 1
ATOM 823 C C . ALA A 1 114 ? 6.500 -15.145 -17.094 1.00 96.56 114 ALA A C 1
ATOM 825 O O . ALA A 1 114 ? 6.832 -14.010 -16.760 1.00 96.56 114 ALA A O 1
ATOM 826 N N . ALA A 1 115 ? 7.334 -15.959 -17.745 1.00 95.19 115 ALA A N 1
ATOM 827 C CA . ALA A 1 115 ? 8.664 -15.540 -18.193 1.00 95.19 115 ALA A CA 1
ATOM 828 C C . ALA A 1 115 ? 8.634 -14.750 -19.517 1.00 95.19 115 ALA A C 1
ATOM 830 O O . ALA A 1 115 ? 9.588 -14.040 -19.837 1.00 95.19 115 ALA A O 1
ATOM 831 N N . THR A 1 116 ? 7.561 -14.887 -20.304 1.00 96.00 116 THR A N 1
ATOM 832 C CA . THR A 1 116 ? 7.395 -14.243 -21.615 1.00 96.00 116 THR A CA 1
ATOM 833 C C . THR A 1 116 ? 5.975 -13.717 -21.799 1.00 96.00 116 THR A C 1
ATOM 835 O O . THR A 1 116 ? 5.056 -14.158 -21.113 1.00 96.00 116 THR A O 1
ATOM 838 N N . ALA A 1 117 ? 5.789 -12.779 -22.736 1.00 95.81 117 ALA A N 1
ATOM 839 C CA . ALA A 1 117 ? 4.495 -12.162 -23.025 1.00 95.81 117 ALA A CA 1
ATOM 840 C C . ALA A 1 117 ? 3.844 -11.545 -21.769 1.00 95.81 117 ALA A C 1
ATOM 842 O O . ALA A 1 117 ? 2.642 -11.674 -21.529 1.00 95.81 117 ALA A O 1
ATOM 843 N N . CYS A 1 118 ? 4.637 -10.811 -20.994 1.00 96.69 118 CYS A N 1
ATOM 844 C CA . CYS A 1 118 ? 4.221 -10.156 -19.757 1.00 96.69 118 CYS A CA 1
ATOM 845 C C . CYS A 1 118 ? 5.122 -8.959 -19.443 1.00 96.69 118 CYS A C 1
ATOM 847 O O . CYS A 1 118 ? 6.282 -8.915 -19.849 1.00 96.69 118 CYS A O 1
ATOM 849 N N . SER A 1 119 ? 4.617 -8.009 -18.666 1.00 97.94 119 SER A N 1
ATOM 850 C CA . SER A 1 119 ? 5.462 -7.022 -17.996 1.00 97.94 119 SER A CA 1
ATOM 851 C C . SER A 1 119 ? 6.167 -7.649 -16.794 1.00 97.94 119 SER A C 1
ATOM 853 O O . SER A 1 119 ? 5.555 -8.428 -16.063 1.00 97.94 119 SER A O 1
ATOM 855 N N . ARG A 1 120 ? 7.431 -7.290 -16.552 1.00 98.50 120 ARG A N 1
ATOM 856 C CA . ARG A 1 120 ? 8.207 -7.763 -15.396 1.00 98.50 120 ARG A CA 1
ATOM 857 C C . ARG A 1 120 ? 8.863 -6.606 -14.653 1.00 98.50 120 ARG A C 1
ATOM 859 O O . ARG A 1 120 ? 9.400 -5.682 -15.265 1.00 98.50 120 ARG A O 1
ATOM 866 N N . ILE A 1 121 ? 8.826 -6.682 -13.327 1.00 98.75 121 ILE A N 1
ATOM 867 C CA . ILE A 1 121 ? 9.558 -5.800 -12.414 1.00 98.75 121 ILE A CA 1
ATOM 868 C C . ILE A 1 121 ? 10.341 -6.715 -11.484 1.00 98.75 121 ILE A C 1
ATOM 870 O O . ILE A 1 121 ? 9.742 -7.450 -10.704 1.00 98.75 121 ILE A O 1
ATOM 874 N N . ILE A 1 122 ? 11.661 -6.704 -11.616 1.00 98.50 122 ILE A N 1
ATOM 875 C CA . ILE A 1 122 ? 12.573 -7.631 -10.949 1.00 98.50 122 ILE A CA 1
ATOM 876 C C . ILE A 1 122 ? 13.480 -6.831 -10.022 1.00 98.50 122 ILE A C 1
ATOM 878 O O . ILE A 1 122 ? 13.967 -5.763 -10.394 1.00 98.50 122 ILE A O 1
ATOM 882 N N . PHE A 1 123 ? 13.731 -7.374 -8.839 1.00 98.38 123 PHE A N 1
ATOM 883 C CA . PHE A 1 123 ? 14.760 -6.903 -7.931 1.00 98.38 123 PHE A CA 1
ATOM 884 C C . PHE A 1 123 ? 15.928 -7.889 -7.906 1.00 98.38 123 PHE A C 1
ATOM 886 O O . PHE A 1 123 ? 15.717 -9.089 -7.733 1.00 98.38 123 PHE A O 1
ATOM 893 N N . GLU A 1 124 ? 17.154 -7.390 -8.069 1.00 96.81 124 GLU A N 1
ATOM 894 C CA . GLU A 1 124 ? 18.374 -8.207 -7.956 1.00 96.81 124 GLU A CA 1
ATOM 895 C C . GLU A 1 124 ? 18.528 -8.777 -6.545 1.00 96.81 124 GLU A C 1
ATOM 897 O O . GLU A 1 124 ? 18.906 -9.933 -6.383 1.00 96.81 124 GLU A O 1
ATOM 902 N N . THR A 1 125 ? 18.184 -7.974 -5.533 1.00 96.88 125 THR A N 1
ATOM 903 C CA . THR A 1 125 ? 17.930 -8.446 -4.170 1.00 96.88 125 THR A CA 1
ATOM 904 C C . THR A 1 125 ? 16.419 -8.596 -3.991 1.00 96.88 125 THR A C 1
ATOM 906 O O . THR A 1 125 ? 15.738 -7.571 -3.869 1.00 96.88 125 THR A O 1
ATOM 909 N N . PRO A 1 126 ? 15.870 -9.828 -4.005 1.00 97.19 126 PRO A N 1
ATOM 910 C CA . PRO A 1 126 ? 14.444 -10.053 -3.809 1.00 97.19 126 PRO A CA 1
ATOM 911 C C . PRO A 1 126 ? 13.939 -9.402 -2.512 1.00 97.19 126 PRO A C 1
ATOM 913 O O . PRO A 1 126 ? 14.618 -9.499 -1.489 1.00 97.19 126 PRO A O 1
ATOM 916 N N . PRO A 1 127 ? 12.768 -8.743 -2.524 1.00 96.88 127 PRO A N 1
ATOM 917 C CA . PRO A 1 127 ? 12.163 -8.210 -1.310 1.00 96.88 127 PRO A CA 1
ATOM 918 C C . PRO A 1 127 ? 11.720 -9.336 -0.375 1.00 96.88 127 PRO A C 1
ATOM 920 O O . PRO A 1 127 ? 11.216 -10.364 -0.835 1.00 96.88 127 PRO A O 1
ATOM 923 N N . ASP A 1 128 ? 11.835 -9.110 0.932 1.00 94.81 128 ASP A N 1
ATOM 924 C CA . ASP A 1 128 ? 11.300 -10.034 1.927 1.00 94.81 128 ASP A CA 1
ATOM 925 C C . ASP A 1 128 ? 9.773 -10.130 1.820 1.00 94.81 128 ASP A C 1
ATOM 927 O O . ASP A 1 128 ? 9.071 -9.131 1.623 1.00 94.81 128 ASP A O 1
ATOM 931 N N . LEU A 1 129 ? 9.251 -11.345 1.991 1.00 97.19 129 LEU A N 1
ATOM 932 C CA . LEU A 1 129 ? 7.816 -11.594 2.049 1.00 97.19 129 LEU A CA 1
ATOM 933 C C . LEU A 1 129 ? 7.370 -11.800 3.498 1.00 97.19 129 LEU A C 1
ATOM 935 O O . LEU A 1 129 ? 7.869 -12.674 4.205 1.00 97.19 129 LEU A O 1
ATOM 939 N N . ILE A 1 130 ? 6.356 -11.049 3.913 1.00 95.88 130 ILE A N 1
ATOM 940 C CA . ILE A 1 130 ? 5.605 -11.274 5.147 1.00 95.88 130 ILE A CA 1
ATOM 941 C C . ILE A 1 130 ? 4.464 -12.223 4.790 1.00 95.88 130 ILE A C 1
ATOM 943 O O . ILE A 1 130 ? 3.424 -11.799 4.286 1.00 95.88 130 ILE A O 1
ATOM 947 N N . TYR A 1 131 ? 4.706 -13.519 4.986 1.00 97.38 131 TYR A N 1
ATOM 948 C CA . TYR A 1 131 ? 3.739 -14.601 4.755 1.00 97.38 131 TYR A CA 1
ATOM 949 C C . TYR A 1 131 ? 3.084 -14.530 3.367 1.00 97.38 131 TYR A C 1
ATOM 951 O O . TYR A 1 131 ? 1.868 -14.475 3.212 1.00 97.38 131 TYR A O 1
ATOM 959 N N . GLY A 1 132 ? 3.932 -14.478 2.337 1.00 97.62 132 GLY A N 1
ATOM 960 C CA . GLY A 1 132 ? 3.511 -14.527 0.937 1.00 97.62 132 GLY A CA 1
ATOM 961 C C . GLY A 1 132 ? 3.249 -13.174 0.272 1.00 97.62 132 GLY A C 1
ATOM 962 O O . GLY A 1 132 ? 3.048 -13.155 -0.939 1.00 97.62 132 GLY A O 1
ATOM 963 N N . ILE A 1 133 ? 3.307 -12.047 0.993 1.00 98.56 133 ILE A N 1
ATOM 964 C CA . ILE A 1 133 ? 3.161 -10.700 0.408 1.00 98.56 133 ILE A CA 1
ATOM 965 C C . ILE A 1 133 ? 4.339 -9.786 0.748 1.00 98.56 133 ILE A C 1
ATOM 967 O O . ILE A 1 133 ? 4.986 -9.953 1.773 1.00 98.56 133 ILE A O 1
ATOM 971 N N . MET A 1 134 ? 4.575 -8.760 -0.066 1.00 97.81 134 MET A N 1
ATOM 972 C CA . MET A 1 134 ? 5.647 -7.767 0.124 1.00 97.81 134 MET A CA 1
ATOM 973 C C . MET A 1 134 ? 5.345 -6.732 1.236 1.00 97.81 134 MET A C 1
ATOM 975 O O . MET A 1 134 ? 5.978 -5.682 1.300 1.00 97.81 134 MET A O 1
ATOM 979 N N . GLY A 1 135 ? 4.354 -7.001 2.093 1.00 95.88 135 GLY A N 1
ATOM 980 C CA . GLY A 1 135 ? 3.880 -6.117 3.164 1.00 95.88 135 GLY A CA 1
ATOM 981 C C . GLY A 1 135 ? 2.559 -5.397 2.856 1.00 95.88 135 GLY A C 1
ATOM 982 O O . GLY A 1 135 ? 2.102 -5.336 1.716 1.00 95.88 135 GLY A O 1
ATOM 983 N N . GLY A 1 136 ? 1.926 -4.834 3.892 1.00 96.62 136 GLY A N 1
ATOM 984 C CA . GLY A 1 136 ? 0.572 -4.260 3.831 1.00 96.62 136 GLY A CA 1
ATOM 985 C C . GLY A 1 136 ? 0.433 -2.899 3.134 1.00 96.62 136 GLY A C 1
ATOM 986 O O . GLY A 1 136 ? -0.663 -2.340 3.066 1.00 96.62 136 GLY A O 1
ATOM 987 N N . THR A 1 137 ? 1.524 -2.335 2.623 1.00 97.50 137 THR A N 1
ATOM 988 C CA . THR A 1 137 ? 1.582 -1.028 1.936 1.00 97.50 137 THR A CA 1
ATOM 989 C C . THR A 1 137 ? 1.991 -1.146 0.467 1.00 97.50 137 THR A C 1
ATOM 991 O O . THR A 1 137 ? 2.094 -0.130 -0.228 1.00 97.50 137 THR A O 1
ATOM 994 N N . ILE A 1 138 ? 2.216 -2.373 -0.014 1.00 98.31 138 ILE A N 1
ATOM 995 C CA . ILE A 1 138 ? 2.682 -2.660 -1.369 1.00 98.31 138 ILE A CA 1
ATOM 996 C C . ILE A 1 138 ? 1.617 -3.445 -2.128 1.00 98.31 138 ILE A C 1
ATOM 998 O O . ILE A 1 138 ? 1.131 -4.487 -1.685 1.00 98.31 138 ILE A O 1
ATOM 1002 N N . ARG A 1 139 ? 1.251 -2.934 -3.303 1.00 97.88 139 ARG A N 1
ATOM 1003 C CA . ARG A 1 139 ? 0.198 -3.503 -4.146 1.00 97.88 139 ARG A CA 1
ATOM 1004 C C . ARG A 1 139 ? 0.714 -3.844 -5.529 1.00 97.88 139 ARG A C 1
ATOM 1006 O O . ARG A 1 139 ? 1.664 -3.231 -6.013 1.00 97.88 139 ARG A O 1
ATOM 1013 N N . ALA A 1 140 ? 0.060 -4.817 -6.143 1.00 98.00 140 ALA A N 1
ATOM 1014 C CA . ALA A 1 140 ? 0.172 -5.102 -7.560 1.00 98.00 140 ALA A CA 1
ATOM 1015 C C . ALA A 1 140 ? -1.236 -4.997 -8.151 1.00 98.00 140 ALA A C 1
ATOM 1017 O O . ALA A 1 140 ? -2.113 -5.813 -7.859 1.00 98.00 140 ALA A O 1
ATOM 1018 N N . ASP A 1 141 ? -1.462 -3.926 -8.907 1.00 92.25 141 ASP A N 1
ATOM 1019 C CA . ASP A 1 141 ? -2.776 -3.498 -9.376 1.00 92.25 141 ASP A CA 1
ATOM 1020 C C . ASP A 1 141 ? -3.810 -3.401 -8.228 1.00 92.25 141 ASP A C 1
ATOM 1022 O O . ASP A 1 141 ? -3.703 -2.552 -7.335 1.00 92.25 141 ASP A O 1
ATOM 1026 N N . ASN A 1 142 ? -4.826 -4.268 -8.251 1.00 91.00 142 ASN A N 1
ATOM 1027 C CA . ASN A 1 142 ? -5.944 -4.286 -7.306 1.00 91.00 142 ASN A CA 1
ATOM 1028 C C . ASN A 1 142 ? -5.815 -5.396 -6.252 1.00 91.00 142 ASN A C 1
ATOM 1030 O O . ASN A 1 142 ? -6.828 -5.802 -5.692 1.00 91.00 142 ASN A O 1
ATOM 1034 N N . ALA A 1 143 ? -4.606 -5.899 -6.001 1.00 96.69 143 ALA A N 1
ATOM 1035 C CA . ALA A 1 143 ? -4.328 -6.934 -5.011 1.00 96.69 143 ALA A CA 1
ATOM 1036 C C . ALA A 1 143 ? -3.056 -6.612 -4.211 1.00 96.69 143 ALA A C 1
ATOM 1038 O O . ALA A 1 143 ? -2.307 -5.683 -4.532 1.00 96.69 143 ALA A O 1
ATOM 1039 N N . TRP A 1 144 ? -2.800 -7.392 -3.160 1.00 98.31 144 TRP A N 1
ATOM 1040 C CA . TRP A 1 144 ? -1.506 -7.361 -2.479 1.00 98.31 144 TRP A CA 1
ATOM 1041 C C . TRP A 1 144 ? -0.403 -7.837 -3.421 1.00 98.31 144 TRP A C 1
ATOM 1043 O O . TRP A 1 144 ? -0.615 -8.758 -4.212 1.00 98.31 144 TRP A O 1
ATOM 1053 N N . ALA A 1 145 ? 0.766 -7.203 -3.352 1.00 98.62 145 ALA A N 1
ATOM 1054 C CA . ALA A 1 145 ? 1.911 -7.650 -4.130 1.00 98.62 145 ALA A CA 1
ATOM 1055 C C . ALA A 1 145 ? 2.558 -8.881 -3.487 1.00 98.62 145 ALA A C 1
ATOM 1057 O O . ALA A 1 145 ? 2.764 -8.925 -2.275 1.00 98.62 145 ALA A O 1
ATOM 1058 N N . THR A 1 146 ? 2.939 -9.837 -4.322 1.00 98.69 146 THR A N 1
ATOM 1059 C CA . THR A 1 146 ? 3.849 -10.939 -3.999 1.00 98.69 146 THR A CA 1
ATOM 1060 C C . THR A 1 146 ? 5.018 -10.930 -4.990 1.00 98.69 146 THR A C 1
ATOM 1062 O O . THR A 1 146 ? 5.050 -10.106 -5.910 1.00 98.69 146 THR A O 1
ATOM 1065 N N . TYR A 1 147 ? 5.995 -11.812 -4.797 1.00 98.56 147 TYR A N 1
ATOM 1066 C CA . TYR A 1 147 ? 7.226 -11.842 -5.582 1.00 98.56 147 TYR A CA 1
ATOM 1067 C C . TYR A 1 147 ? 7.684 -13.279 -5.854 1.00 98.56 147 TYR A C 1
ATOM 1069 O O . TYR A 1 147 ? 7.623 -14.123 -4.961 1.00 98.56 147 TYR A O 1
ATOM 1077 N N . ASP A 1 148 ? 8.141 -13.553 -7.077 1.00 97.44 148 ASP A N 1
ATOM 1078 C CA . ASP A 1 148 ? 8.773 -14.818 -7.475 1.00 97.44 148 ASP A CA 1
ATOM 1079 C C . ASP A 1 148 ? 9.850 -14.600 -8.560 1.00 97.44 148 ASP A C 1
ATOM 1081 O O . ASP A 1 148 ? 10.275 -13.471 -8.817 1.00 97.44 148 ASP A O 1
ATOM 1085 N N . ASP A 1 149 ? 10.276 -15.675 -9.229 1.00 96.56 149 ASP A N 1
ATOM 1086 C CA . ASP A 1 149 ? 11.271 -15.644 -10.309 1.00 96.56 149 ASP A CA 1
ATOM 1087 C C . ASP A 1 149 ? 10.886 -14.724 -11.485 1.00 96.56 149 ASP A C 1
ATOM 1089 O O . ASP A 1 149 ? 11.751 -14.186 -12.185 1.00 96.56 149 ASP A O 1
ATOM 1093 N N . ASN A 1 150 ? 9.591 -14.507 -11.728 1.00 97.50 150 ASN A N 1
ATOM 1094 C CA . ASN A 1 150 ? 9.101 -13.612 -12.774 1.00 97.50 150 ASN A CA 1
ATOM 1095 C C . ASN A 1 150 ? 9.017 -12.150 -12.312 1.00 97.50 150 ASN A C 1
ATOM 1097 O O . ASN A 1 150 ? 8.881 -11.259 -13.159 1.00 97.50 150 ASN A O 1
ATOM 1101 N N . GLY A 1 151 ? 9.198 -11.899 -11.016 1.00 98.50 151 GLY A N 1
ATOM 1102 C CA . GLY A 1 151 ? 9.239 -10.585 -10.394 1.00 98.50 151 GLY A CA 1
ATOM 1103 C C . GLY A 1 151 ? 8.009 -10.299 -9.535 1.00 98.50 151 GLY A C 1
ATOM 1104 O O . GLY A 1 151 ? 7.361 -11.201 -9.006 1.00 98.50 151 GLY A O 1
ATOM 1105 N N . VAL A 1 152 ? 7.679 -9.014 -9.395 1.00 98.81 152 VAL A N 1
ATOM 1106 C CA . VAL A 1 152 ? 6.458 -8.576 -8.704 1.00 98.81 152 VAL A CA 1
ATOM 1107 C C . VAL A 1 152 ? 5.226 -9.092 -9.445 1.00 98.81 152 VAL A C 1
ATOM 1109 O O . VAL A 1 152 ? 5.160 -8.979 -10.669 1.00 98.81 152 VAL A O 1
ATOM 1112 N N . LYS A 1 153 ? 4.226 -9.584 -8.709 1.00 98.31 153 LYS A N 1
ATOM 1113 C CA . LYS A 1 153 ? 2.910 -9.970 -9.241 1.00 98.31 153 LYS A CA 1
ATOM 1114 C C . LYS A 1 153 ? 1.801 -9.786 -8.203 1.00 98.31 153 LYS A C 1
ATOM 1116 O O . LYS A 1 153 ? 2.064 -9.593 -7.017 1.00 98.31 153 LYS A O 1
ATOM 1121 N N . ALA A 1 154 ? 0.552 -9.864 -8.647 1.00 98.12 154 ALA A N 1
ATOM 1122 C CA . ALA A 1 154 ? -0.611 -9.878 -7.763 1.00 98.12 154 ALA A CA 1
ATOM 1123 C C . ALA A 1 154 ? -0.739 -11.213 -7.014 1.00 98.12 154 ALA A C 1
ATOM 1125 O O . ALA A 1 154 ? -0.621 -12.284 -7.616 1.00 98.12 154 ALA A O 1
ATOM 1126 N N . LEU A 1 155 ? -1.037 -11.154 -5.714 1.00 98.06 155 LEU A N 1
ATOM 1127 C CA . LEU A 1 155 ? -1.508 -12.313 -4.962 1.00 98.06 155 LEU A CA 1
ATOM 1128 C C . LEU A 1 155 ? -2.894 -12.715 -5.487 1.00 98.06 155 LEU A C 1
ATOM 1130 O O . LEU A 1 155 ? -3.818 -11.905 -5.512 1.00 98.06 155 LEU A O 1
ATOM 1134 N N . THR A 1 156 ? -3.032 -13.966 -5.918 1.00 96.38 156 THR A N 1
ATOM 1135 C CA . THR A 1 156 ? -4.275 -14.497 -6.513 1.00 96.38 156 THR A CA 1
ATOM 1136 C C . THR A 1 156 ? -4.910 -15.611 -5.692 1.00 96.38 156 THR A C 1
ATOM 1138 O O . THR A 1 156 ? -6.100 -15.878 -5.846 1.00 96.38 156 THR A O 1
ATOM 1141 N N . VAL A 1 157 ? -4.139 -16.236 -4.803 1.00 96.50 157 VAL A N 1
ATOM 1142 C CA . VAL A 1 157 ? -4.595 -17.293 -3.901 1.00 96.50 157 VAL A CA 1
ATOM 1143 C C . VAL A 1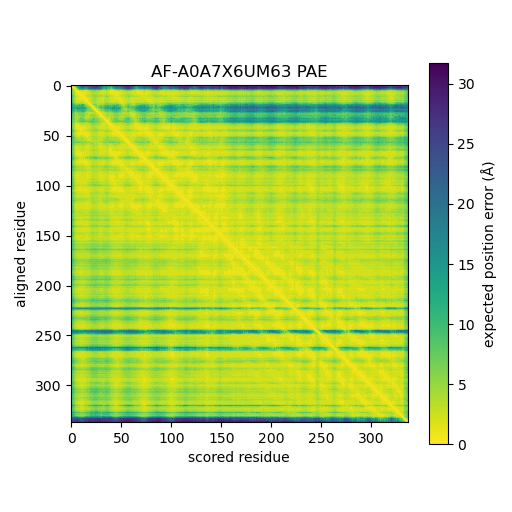 157 ? -4.462 -16.775 -2.477 1.00 96.50 157 VAL A C 1
ATOM 1145 O O . VAL A 1 157 ? -3.396 -16.312 -2.084 1.00 96.50 157 VAL A O 1
ATOM 1148 N N . TYR A 1 158 ? -5.567 -16.826 -1.744 1.00 98.06 158 TYR A N 1
ATOM 1149 C CA . TYR A 1 158 ? -5.669 -16.430 -0.344 1.00 98.06 158 TYR A CA 1
ATOM 1150 C C . TYR A 1 158 ? -5.857 -17.684 0.508 1.00 98.06 158 TYR A C 1
ATOM 1152 O O . TYR A 1 158 ? -6.471 -18.650 0.050 1.00 98.06 158 TYR A O 1
ATOM 1160 N N . ASP A 1 159 ? -5.359 -17.652 1.738 1.00 98.38 159 ASP A N 1
ATOM 1161 C CA . ASP A 1 159 ? -5.319 -18.805 2.644 1.00 98.38 159 ASP A CA 1
ATOM 1162 C C . ASP A 1 159 ? -6.715 -19.179 3.169 1.00 98.38 159 ASP A C 1
ATOM 1164 O O . ASP A 1 159 ? -6.991 -20.330 3.504 1.00 98.38 159 ASP A O 1
ATOM 1168 N N . GLY A 1 160 ? -7.641 -18.218 3.179 1.00 97.31 160 GLY A N 1
ATOM 1169 C CA . GLY A 1 160 ? -9.025 -18.469 3.551 1.00 97.31 160 GLY A CA 1
ATOM 1170 C C . GLY A 1 160 ? -9.947 -17.278 3.338 1.00 97.31 160 GLY A C 1
ATOM 1171 O O . GLY A 1 160 ? -9.566 -16.237 2.799 1.00 97.31 160 GLY A O 1
ATOM 1172 N N . THR A 1 161 ? -11.194 -17.446 3.778 1.00 97.44 161 THR A N 1
ATOM 1173 C CA . THR A 1 161 ? -12.249 -16.426 3.665 1.00 97.44 161 THR A CA 1
ATOM 1174 C C . THR A 1 161 ? -12.857 -15.990 4.998 1.00 97.44 161 THR A C 1
ATOM 1176 O O . THR A 1 161 ? -13.645 -15.042 5.034 1.00 97.44 161 THR A O 1
ATOM 1179 N N . SER A 1 162 ? -12.488 -16.661 6.091 1.00 97.31 162 SER A N 1
ATOM 1180 C CA . SER A 1 162 ? -12.936 -16.369 7.453 1.00 97.31 162 SER A CA 1
ATOM 1181 C C . SER A 1 162 ? -11.826 -15.681 8.231 1.00 97.31 162 SER A C 1
ATOM 1183 O O . SER A 1 162 ? -10.690 -16.143 8.216 1.00 97.31 162 SER A O 1
ATOM 1185 N N . ILE A 1 163 ? -12.164 -14.607 8.942 1.00 98.38 163 ILE A N 1
ATOM 1186 C CA . ILE A 1 163 ? -11.260 -14.005 9.926 1.00 98.38 163 ILE A CA 1
ATOM 1187 C C . ILE A 1 163 ? -11.215 -14.888 11.173 1.00 98.38 163 ILE A C 1
ATOM 1189 O O . ILE A 1 163 ? -10.143 -15.164 11.694 1.00 98.38 163 ILE A O 1
ATOM 1193 N N . GLN A 1 164 ? -12.363 -15.379 11.646 1.00 97.44 164 GLN A N 1
ATOM 1194 C CA . GLN A 1 164 ? -12.390 -16.265 12.808 1.00 97.44 164 GLN A CA 1
ATOM 1195 C C . GLN A 1 164 ? -11.571 -17.533 12.526 1.00 97.44 164 GLN A C 1
ATOM 1197 O O . GLN A 1 164 ? -11.738 -18.156 11.475 1.00 97.44 164 GLN A O 1
ATOM 1202 N N . ASN A 1 165 ? -10.729 -17.910 13.495 1.00 94.75 165 ASN A N 1
ATOM 1203 C CA . ASN A 1 165 ? -9.782 -19.036 13.464 1.00 94.75 165 ASN A CA 1
ATOM 1204 C C . ASN A 1 165 ? -8.608 -18.905 12.484 1.00 94.75 165 ASN A C 1
ATOM 1206 O O . ASN A 1 165 ? -7.800 -19.828 12.403 1.00 94.75 165 ASN A O 1
ATOM 1210 N N . ALA A 1 166 ? -8.489 -17.784 11.774 1.00 98.00 166 ALA A N 1
ATOM 1211 C CA . ALA A 1 166 ? -7.277 -17.483 11.036 1.00 98.00 166 ALA A CA 1
ATOM 1212 C C . ALA A 1 166 ? -6.106 -17.209 11.992 1.00 98.00 166 ALA A C 1
ATOM 1214 O O . ALA A 1 166 ? -6.271 -16.921 13.184 1.00 98.00 166 ALA A O 1
ATOM 1215 N N . THR A 1 167 ? -4.909 -17.306 11.441 1.00 97.56 167 THR A N 1
ATOM 1216 C CA . THR A 1 167 ? -3.638 -17.090 12.115 1.00 97.56 167 THR A CA 1
ATOM 1217 C C . THR A 1 167 ? -2.922 -15.884 11.522 1.00 97.56 167 THR A C 1
ATOM 1219 O O . THR A 1 167 ? -3.211 -15.428 10.417 1.00 97.56 167 THR A O 1
ATOM 1222 N N . MET A 1 168 ? -1.912 -15.387 12.238 1.00 97.00 168 MET A N 1
ATOM 1223 C CA . MET A 1 168 ? -1.066 -14.275 11.785 1.00 97.00 168 MET A CA 1
ATOM 1224 C C . MET A 1 168 ? -0.366 -14.514 10.437 1.00 97.00 168 MET A C 1
ATOM 1226 O O . MET A 1 168 ? 0.175 -13.566 9.876 1.00 97.00 168 MET A O 1
ATOM 1230 N N . TYR A 1 169 ? -0.362 -15.754 9.943 1.00 97.88 169 TYR A N 1
ATOM 1231 C CA . TYR A 1 169 ? 0.221 -16.161 8.670 1.00 97.88 169 TYR A CA 1
ATOM 1232 C C . TYR A 1 169 ? -0.754 -16.035 7.492 1.00 97.88 169 TYR A C 1
ATOM 1234 O O . TYR A 1 169 ? -0.312 -15.968 6.350 1.00 97.88 169 TYR A O 1
ATOM 1242 N N . ASP A 1 170 ? -2.058 -15.945 7.760 1.00 98.69 170 ASP A N 1
ATOM 1243 C CA . ASP A 1 170 ? -3.084 -16.108 6.734 1.00 98.69 170 ASP A CA 1
ATOM 1244 C C . ASP A 1 170 ? -3.461 -14.783 6.064 1.00 98.69 170 ASP A C 1
ATOM 1246 O O . ASP A 1 170 ? -3.843 -13.800 6.709 1.00 98.69 170 ASP A O 1
ATOM 1250 N N . ASN A 1 171 ? -3.410 -14.759 4.737 1.00 98.69 171 ASN A N 1
ATOM 1251 C CA . ASN A 1 171 ? -3.993 -13.721 3.902 1.00 98.69 171 ASN A CA 1
ATOM 1252 C C . ASN A 1 171 ? -5.459 -14.076 3.654 1.00 98.69 171 ASN A C 1
ATOM 1254 O O . ASN A 1 171 ? -5.759 -15.066 2.988 1.00 98.69 171 ASN A O 1
ATOM 1258 N N . ILE A 1 172 ? -6.389 -13.259 4.146 1.00 98.69 172 ILE A N 1
ATOM 1259 C CA . ILE A 1 172 ? -7.821 -13.579 4.106 1.00 98.69 172 ILE A CA 1
ATOM 1260 C C . ILE A 1 172 ? -8.546 -12.764 3.035 1.00 98.69 172 ILE A C 1
ATOM 1262 O O . ILE A 1 172 ? -8.489 -11.532 3.022 1.00 98.69 172 ILE A O 1
ATOM 1266 N N . SER A 1 173 ? -9.298 -13.456 2.177 1.00 98.00 173 SER A N 1
ATOM 1267 C CA . SER A 1 173 ? -10.243 -12.860 1.229 1.00 98.00 173 SER A CA 1
ATOM 1268 C C . SER A 1 173 ? -11.657 -12.855 1.815 1.00 98.00 173 SER A C 1
ATOM 1270 O O . SER A 1 173 ? -12.379 -13.852 1.785 1.00 98.00 173 SER A O 1
ATOM 1272 N N . VAL A 1 174 ? -12.077 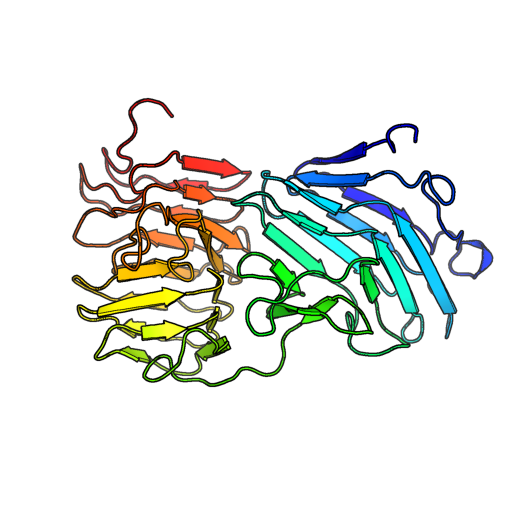-11.722 2.373 1.00 97.31 174 VAL A N 1
ATOM 1273 C CA . VAL A 1 174 ? -13.389 -11.560 3.007 1.00 97.31 174 VAL A CA 1
ATOM 1274 C C . VAL A 1 174 ? -14.484 -11.522 1.940 1.00 97.31 174 VAL A C 1
ATOM 1276 O O . VAL A 1 174 ? -14.641 -10.536 1.211 1.00 97.31 174 VAL A O 1
ATOM 1279 N N . THR A 1 175 ? -15.270 -12.598 1.894 1.00 95.50 175 THR A N 1
ATOM 1280 C CA . THR A 1 175 ? -16.337 -12.841 0.903 1.00 95.50 175 THR A CA 1
ATOM 1281 C C . THR A 1 175 ? -17.742 -12.898 1.512 1.00 95.50 175 THR A C 1
ATOM 1283 O O . THR A 1 175 ? -18.706 -13.136 0.794 1.00 95.50 175 THR A O 1
ATOM 1286 N N . ALA A 1 176 ? -17.872 -12.655 2.819 1.00 95.75 176 ALA A N 1
ATOM 1287 C CA . ALA A 1 176 ? -19.140 -12.609 3.549 1.00 95.75 176 ALA A CA 1
ATOM 1288 C C . ALA A 1 176 ? -19.035 -11.681 4.777 1.00 95.75 176 ALA A C 1
ATOM 1290 O O . ALA A 1 176 ? -17.986 -11.081 5.033 1.00 95.75 176 ALA A O 1
ATOM 1291 N N . GLY A 1 177 ? -20.119 -11.547 5.547 1.00 96.81 177 GLY A N 1
ATOM 1292 C CA . GLY A 1 177 ? -20.064 -10.951 6.888 1.00 96.81 177 GLY A CA 1
ATOM 1293 C C . GLY A 1 177 ? -19.151 -11.731 7.823 1.00 96.81 177 GLY A C 1
ATOM 1294 O O . GLY A 1 177 ? -19.080 -12.953 7.737 1.00 96.81 177 GLY A O 1
ATOM 1295 N N . GLN A 1 178 ? -18.436 -11.015 8.689 1.00 98.19 178 GLN A N 1
ATOM 1296 C CA . GLN A 1 178 ? -17.497 -11.605 9.640 1.00 98.19 178 GLN A CA 1
ATOM 1297 C C . GLN A 1 178 ? -17.891 -11.202 11.055 1.00 98.19 178 GLN A C 1
ATOM 1299 O O . GLN A 1 178 ? -18.282 -10.059 11.291 1.00 98.19 178 GLN A O 1
ATOM 1304 N N . ALA A 1 179 ? -17.739 -12.127 11.992 1.00 97.88 179 ALA A N 1
ATOM 1305 C CA . ALA A 1 179 ? -17.778 -11.853 13.416 1.00 97.88 179 ALA A CA 1
ATOM 1306 C C . ALA A 1 179 ? -16.660 -12.652 14.082 1.00 97.88 179 ALA A C 1
ATOM 1308 O O . ALA A 1 179 ? -16.460 -13.816 13.730 1.00 97.88 179 ALA A O 1
ATOM 1309 N N . ILE A 1 180 ? -15.937 -12.034 15.012 1.00 98.31 180 ILE A N 1
ATOM 1310 C CA . ILE A 1 180 ? -14.942 -12.732 15.831 1.00 98.31 180 ILE A CA 1
ATOM 1311 C C . ILE A 1 180 ? -15.445 -12.887 17.265 1.00 98.31 180 ILE A C 1
ATOM 1313 O O . ILE A 1 180 ? -16.159 -12.028 17.784 1.00 98.31 180 ILE A O 1
ATOM 1317 N N . SER A 1 181 ? -15.079 -13.997 17.899 1.00 97.38 181 SER A N 1
ATOM 1318 C CA . SER A 1 181 ? -15.449 -14.345 19.279 1.00 97.38 181 SER A CA 1
ATOM 1319 C C . SER A 1 181 ? -14.242 -14.453 20.217 1.00 97.38 181 SER A C 1
ATOM 1321 O O . SER A 1 181 ? -14.355 -14.944 21.338 1.00 97.38 181 SER A O 1
ATOM 1323 N N . SER A 1 182 ? -13.069 -14.052 19.738 1.00 97.75 182 SER A N 1
ATOM 1324 C CA . SER A 1 182 ? -11.807 -14.002 20.470 1.00 97.75 182 SER A CA 1
ATOM 1325 C C . SER A 1 182 ? -10.880 -13.003 19.785 1.00 97.75 182 SER A C 1
ATOM 1327 O O . SER A 1 182 ? -11.125 -12.624 18.639 1.00 97.75 182 SER A O 1
ATOM 1329 N N . ASP A 1 183 ? -9.789 -12.618 20.445 1.00 97.56 183 ASP A N 1
ATOM 1330 C CA . ASP A 1 183 ? -8.713 -11.900 19.764 1.00 97.56 183 ASP A CA 1
ATOM 1331 C C . ASP A 1 183 ? -8.143 -12.782 18.645 1.00 97.56 183 ASP A C 1
ATOM 1333 O O . ASP A 1 183 ? -7.892 -13.975 18.839 1.00 97.56 183 ASP A O 1
ATOM 1337 N N . VAL A 1 184 ? -7.960 -12.201 17.462 1.00 98.12 184 VAL A N 1
ATOM 1338 C CA . VAL A 1 184 ? -7.493 -12.901 16.263 1.00 98.12 184 VAL A CA 1
ATOM 1339 C C . VAL A 1 184 ? -6.383 -12.096 15.601 1.00 98.12 184 VAL A C 1
ATOM 1341 O O . VAL A 1 184 ? -6.381 -10.865 15.596 1.00 98.12 184 VAL A O 1
ATOM 1344 N N . SER A 1 185 ? -5.417 -12.800 15.020 1.00 97.75 185 SER A N 1
ATOM 1345 C CA . SER A 1 185 ? -4.418 -12.210 14.134 1.00 97.75 185 SER A CA 1
ATOM 1346 C C . SER A 1 185 ? -4.576 -12.795 12.735 1.00 97.75 185 SER A C 1
ATOM 1348 O O . SER A 1 185 ? -4.782 -13.994 12.609 1.00 97.75 185 SER A O 1
ATOM 1350 N N . VAL A 1 186 ? -4.464 -11.953 11.713 1.00 98.69 186 VAL A N 1
ATOM 1351 C CA . VAL A 1 186 ? -4.405 -12.315 10.287 1.00 98.69 186 VAL A CA 1
ATOM 1352 C C . VAL A 1 186 ? -3.191 -11.640 9.670 1.00 98.69 186 VAL A C 1
ATOM 1354 O O . VAL A 1 186 ? -2.784 -10.583 10.153 1.00 98.69 186 VAL A O 1
ATOM 1357 N N . ASN A 1 187 ? -2.620 -12.175 8.595 1.00 98.69 187 ASN A N 1
ATOM 1358 C CA . ASN A 1 187 ? -1.541 -11.476 7.907 1.00 98.69 187 ASN A CA 1
ATOM 1359 C C . ASN A 1 187 ? -2.055 -10.222 7.199 1.00 98.69 187 ASN A C 1
ATOM 1361 O O . ASN A 1 187 ? -1.560 -9.119 7.436 1.00 98.69 187 ASN A O 1
ATOM 1365 N N . SER A 1 188 ? -3.054 -10.386 6.334 1.00 98.75 188 SER A N 1
ATOM 1366 C CA . SER A 1 188 ? -3.627 -9.315 5.519 1.00 98.75 188 SER A CA 1
ATOM 1367 C C . SER A 1 188 ? -5.109 -9.561 5.251 1.00 98.75 188 SER A C 1
ATOM 1369 O O . SER A 1 188 ? -5.589 -10.695 5.310 1.00 98.75 188 SER A O 1
ATOM 1371 N N . LEU A 1 189 ? -5.838 -8.489 4.944 1.00 98.56 189 LEU A N 1
ATOM 1372 C CA . LEU A 1 189 ? -7.241 -8.557 4.552 1.00 98.56 189 LEU A CA 1
ATOM 1373 C C . LEU A 1 189 ? -7.434 -8.034 3.136 1.00 98.56 189 LEU A C 1
ATOM 1375 O O . LEU A 1 189 ? -6.999 -6.934 2.792 1.00 98.56 189 LEU A O 1
ATOM 1379 N N . PHE A 1 190 ? -8.163 -8.802 2.341 1.00 97.88 190 PHE A N 1
ATOM 1380 C CA . PHE A 1 190 ? -8.702 -8.404 1.054 1.00 97.88 190 PHE A CA 1
ATOM 1381 C C . PHE A 1 190 ? -10.225 -8.497 1.110 1.00 97.88 190 PHE A C 1
ATOM 1383 O O . PHE A 1 190 ? -10.792 -9.576 1.232 1.00 97.88 190 PHE A O 1
ATOM 1390 N N . TRP A 1 191 ? -10.912 -7.362 1.059 1.00 96.62 191 TRP A N 1
ATOM 1391 C CA . TRP A 1 191 ? -12.340 -7.267 1.326 1.00 96.62 191 TRP A CA 1
ATOM 1392 C C . TRP A 1 191 ? -13.126 -6.883 0.076 1.00 96.62 191 TRP A C 1
ATOM 1394 O O . TRP A 1 191 ? -13.280 -5.705 -0.279 1.00 96.62 191 TRP A O 1
ATOM 1404 N N . ASN A 1 192 ? -13.680 -7.907 -0.571 1.00 93.38 192 ASN A N 1
ATOM 1405 C CA . ASN A 1 192 ? -14.487 -7.771 -1.777 1.00 93.38 192 ASN A CA 1
ATOM 1406 C C . ASN A 1 192 ? -15.941 -8.218 -1.559 1.00 93.38 192 ASN A C 1
ATOM 1408 O O . ASN A 1 192 ? -16.488 -9.005 -2.324 1.00 93.38 192 ASN A O 1
ATOM 1412 N N . HIS A 1 193 ? -16.569 -7.733 -0.490 1.00 94.88 193 HIS A N 1
ATOM 1413 C CA . HIS A 1 193 ? -17.956 -8.058 -0.179 1.00 94.88 193 HIS A CA 1
ATOM 1414 C C . HIS A 1 193 ? -18.647 -6.890 0.534 1.00 94.88 193 HIS A C 1
ATOM 1416 O O . HIS A 1 193 ? -18.012 -6.165 1.300 1.00 94.88 193 HIS A O 1
ATOM 1422 N N . ASN A 1 194 ? -19.947 -6.707 0.294 1.00 95.00 194 ASN A N 1
ATOM 1423 C CA . ASN A 1 194 ? -20.769 -5.743 1.026 1.00 95.00 194 ASN A CA 1
ATOM 1424 C C . ASN A 1 194 ? -21.174 -6.337 2.381 1.00 95.00 194 ASN A C 1
ATOM 1426 O O . ASN A 1 194 ? -22.117 -7.121 2.471 1.00 95.00 194 ASN A O 1
ATOM 1430 N N . SER A 1 195 ? -20.410 -6.049 3.427 1.00 95.31 195 SER A N 1
ATOM 1431 C CA . SER A 1 195 ? -20.641 -6.620 4.751 1.00 95.31 195 SER A CA 1
ATOM 1432 C C . SER A 1 195 ? -20.079 -5.767 5.883 1.00 95.31 195 SER A C 1
ATOM 1434 O O . SER A 1 195 ? -19.372 -4.779 5.671 1.00 95.31 195 SER A O 1
ATOM 1436 N N . THR A 1 196 ? -20.373 -6.202 7.103 1.00 97.50 196 THR A N 1
ATOM 1437 C CA . THR A 1 196 ? -19.727 -5.748 8.333 1.00 97.50 196 THR A CA 1
ATOM 1438 C C . THR A 1 196 ? -18.691 -6.779 8.782 1.00 97.50 196 THR A C 1
ATOM 1440 O O . THR A 1 196 ? -18.923 -7.987 8.666 1.00 97.50 196 THR A O 1
ATOM 1443 N N . ILE A 1 197 ? -17.565 -6.300 9.309 1.00 98.50 197 ILE A N 1
ATOM 1444 C CA . ILE A 1 197 ? -16.672 -7.082 10.171 1.00 98.50 197 ILE A CA 1
ATOM 1445 C C . ILE A 1 197 ? -16.993 -6.667 11.606 1.00 98.50 197 ILE A C 1
ATOM 1447 O O . ILE A 1 197 ? -16.740 -5.525 11.976 1.00 98.50 197 ILE A O 1
ATOM 1451 N N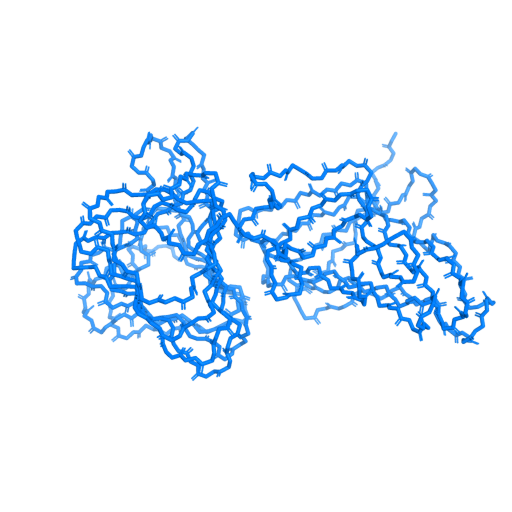 . ASN A 1 198 ? -17.591 -7.560 12.389 1.00 98.38 198 ASN A N 1
ATOM 1452 C CA . ASN A 1 198 ? -17.972 -7.302 13.773 1.00 98.38 198 ASN A CA 1
ATOM 1453 C C . ASN A 1 198 ? -16.908 -7.849 14.734 1.00 98.38 198 ASN A C 1
ATOM 1455 O O . ASN A 1 198 ? -16.693 -9.058 14.818 1.00 98.38 198 ASN A O 1
ATOM 1459 N N . LEU A 1 199 ? -16.253 -6.951 15.462 1.00 98.50 199 LEU A N 1
ATOM 1460 C CA . LEU A 1 199 ? -15.228 -7.282 16.445 1.00 98.50 199 LEU A CA 1
ATOM 1461 C C . LEU A 1 199 ? -15.795 -7.516 17.847 1.00 98.50 199 LEU A C 1
ATOM 1463 O O . LEU A 1 199 ? -15.094 -8.054 18.699 1.00 98.50 199 LEU A O 1
ATOM 1467 N N . GLY A 1 200 ? -17.034 -7.094 18.120 1.00 96.75 200 GLY A N 1
ATOM 1468 C CA . GLY A 1 200 ? -17.585 -7.075 19.473 1.00 96.75 200 GLY A CA 1
ATOM 1469 C C . GLY A 1 200 ? -16.665 -6.311 20.432 1.00 96.75 200 GLY A C 1
ATOM 1470 O O . GLY A 1 200 ? -16.493 -5.095 20.310 1.00 96.75 200 GLY A O 1
ATOM 1471 N N . THR A 1 201 ? -16.063 -7.042 21.370 1.00 97.00 201 THR A N 1
ATOM 1472 C CA . THR A 1 201 ? -15.100 -6.530 22.360 1.00 97.00 201 THR A CA 1
ATOM 1473 C C . THR A 1 201 ? -13.660 -6.995 22.105 1.00 97.00 201 THR A C 1
ATOM 1475 O O . THR A 1 201 ? -12.792 -6.762 22.942 1.00 97.00 201 THR A O 1
ATOM 1478 N N . TYR A 1 202 ? -13.405 -7.683 20.991 1.00 98.25 202 TYR A N 1
ATOM 1479 C CA . TYR A 1 202 ? -12.145 -8.370 20.705 1.00 98.25 202 TYR A CA 1
ATOM 1480 C C . TYR A 1 202 ? -11.217 -7.567 19.786 1.00 98.25 202 TYR A C 1
ATOM 1482 O O . TYR A 1 202 ? -11.621 -6.619 19.106 1.00 98.25 202 TYR A O 1
ATOM 1490 N N . GLY A 1 203 ? -9.946 -7.955 19.788 1.00 97.94 203 GLY A N 1
ATOM 1491 C CA . GLY A 1 203 ? -8.886 -7.400 18.962 1.00 97.94 203 GLY A CA 1
ATOM 1492 C C . GLY A 1 203 ? -8.706 -8.133 17.637 1.00 97.94 203 GLY A C 1
ATOM 1493 O O . GLY A 1 203 ? -8.580 -9.355 17.603 1.00 97.94 203 GLY A O 1
ATOM 1494 N N . LEU A 1 204 ? -8.598 -7.373 16.550 1.00 98.62 204 LEU A N 1
ATOM 1495 C CA . LEU A 1 204 ? -8.134 -7.849 15.252 1.00 98.62 204 LEU A CA 1
ATOM 1496 C C . LEU A 1 204 ? -6.745 -7.273 14.959 1.00 98.62 204 LEU A C 1
ATOM 1498 O O . LEU A 1 204 ? -6.589 -6.076 14.711 1.00 98.62 204 LEU A O 1
ATOM 1502 N N . THR A 1 205 ? -5.725 -8.126 14.971 1.00 98.50 205 THR A N 1
ATOM 1503 C CA . THR A 1 205 ? -4.362 -7.761 14.567 1.00 98.50 205 THR A CA 1
ATOM 1504 C C . THR A 1 205 ? -4.138 -8.100 13.098 1.00 98.50 205 THR A C 1
ATOM 1506 O O . THR A 1 205 ? -4.274 -9.254 12.707 1.00 98.50 205 THR A O 1
ATOM 1509 N N . ILE A 1 206 ? -3.741 -7.116 12.293 1.00 98.56 206 ILE A N 1
ATOM 1510 C CA . ILE A 1 206 ? -3.325 -7.319 10.901 1.00 98.56 206 ILE A CA 1
ATOM 1511 C C . ILE A 1 206 ? -1.796 -7.292 10.851 1.00 98.56 206 ILE A C 1
ATOM 1513 O O . ILE A 1 206 ? -1.182 -6.227 10.883 1.00 98.56 206 ILE A O 1
ATOM 1517 N N . THR A 1 207 ? -1.157 -8.456 10.820 1.00 97.69 207 THR A N 1
ATOM 1518 C CA . THR A 1 207 ? 0.286 -8.600 11.042 1.00 97.69 207 THR A CA 1
ATOM 1519 C C . THR A 1 207 ? 1.133 -7.868 10.004 1.00 97.69 207 THR A C 1
ATOM 1521 O O . THR A 1 207 ? 2.059 -7.161 10.394 1.00 97.69 207 THR A O 1
ATOM 1524 N N . SER A 1 208 ? 0.784 -7.925 8.716 1.00 97.50 208 SER A N 1
ATOM 1525 C CA . SER A 1 208 ? 1.446 -7.118 7.673 1.00 97.50 208 SER A CA 1
ATOM 1526 C C . SER A 1 208 ? 1.018 -5.647 7.659 1.00 97.50 208 SER A C 1
ATOM 1528 O O . SER A 1 208 ? 1.608 -4.842 6.937 1.00 97.50 208 SER A O 1
ATOM 1530 N N . GLY A 1 209 ? -0.050 -5.311 8.389 1.00 97.94 209 GLY A N 1
ATOM 1531 C CA . GLY A 1 209 ? -0.677 -3.997 8.372 1.00 97.94 209 GLY A CA 1
ATOM 1532 C C . GLY A 1 209 ? -1.650 -3.744 7.222 1.00 97.94 209 GLY A C 1
ATOM 1533 O O . GLY A 1 209 ? -2.225 -2.662 7.156 1.00 97.94 209 GLY A O 1
ATOM 1534 N N . GLY A 1 210 ? -1.841 -4.689 6.298 1.00 97.94 210 GLY A N 1
ATOM 1535 C CA . GLY A 1 210 ? -2.615 -4.462 5.076 1.00 97.94 210 GLY A CA 1
ATOM 1536 C C . GLY A 1 210 ? -4.106 -4.770 5.202 1.00 97.94 210 GLY A C 1
ATOM 1537 O O . GLY A 1 210 ? -4.487 -5.938 5.292 1.00 97.94 210 GLY A O 1
ATOM 1538 N N . LEU A 1 211 ? -4.960 -3.747 5.086 1.00 98.38 211 LEU A N 1
ATOM 1539 C CA . LEU A 1 211 ? -6.398 -3.889 4.844 1.00 98.38 211 LEU A CA 1
ATOM 1540 C C . LEU A 1 211 ? -6.782 -3.245 3.512 1.00 98.38 211 LEU A C 1
ATOM 1542 O O . LEU A 1 211 ? -6.715 -2.030 3.338 1.00 98.38 211 LEU A O 1
ATOM 1546 N N . MET A 1 212 ? -7.246 -4.063 2.574 1.00 96.75 212 MET A N 1
ATOM 1547 C CA . MET A 1 212 ? -7.661 -3.633 1.246 1.00 96.75 212 MET A CA 1
ATOM 1548 C C . MET A 1 212 ? -9.163 -3.829 1.079 1.00 96.75 212 MET A C 1
ATOM 1550 O O . MET A 1 212 ? -9.661 -4.941 1.195 1.00 96.75 212 MET A O 1
ATOM 1554 N N . LYS A 1 213 ? -9.892 -2.763 0.752 1.00 95.44 213 LYS A N 1
ATOM 1555 C CA . LYS A 1 213 ? -11.322 -2.798 0.431 1.00 95.44 213 LYS A CA 1
ATOM 1556 C C . LYS A 1 213 ? -11.520 -2.412 -1.032 1.00 95.44 213 LYS A C 1
ATOM 1558 O O . LYS A 1 213 ? -11.328 -1.252 -1.399 1.00 95.44 213 LYS A O 1
ATOM 1563 N N . ILE A 1 214 ? -11.956 -3.367 -1.852 1.00 92.88 214 ILE A N 1
ATOM 1564 C CA . ILE A 1 214 ? -12.094 -3.175 -3.309 1.00 92.88 214 ILE A CA 1
ATOM 1565 C C . ILE A 1 214 ? -13.534 -3.222 -3.825 1.00 92.88 214 ILE A C 1
ATOM 1567 O O . ILE A 1 214 ? -13.792 -2.836 -4.959 1.00 92.88 214 ILE A O 1
ATOM 1571 N N . ASN A 1 215 ? -14.489 -3.660 -3.005 1.00 91.62 215 ASN A N 1
ATOM 1572 C CA . ASN A 1 215 ? -15.894 -3.643 -3.402 1.00 91.62 215 ASN A CA 1
ATOM 1573 C C . ASN A 1 215 ? -16.450 -2.204 -3.420 1.00 91.62 215 ASN A C 1
ATOM 1575 O O . ASN A 1 215 ? -16.018 -1.355 -2.631 1.00 91.62 215 ASN A O 1
ATOM 1579 N N . ASN A 1 216 ? -17.455 -1.955 -4.263 1.00 91.00 216 ASN A N 1
ATOM 1580 C CA . ASN A 1 216 ? -18.090 -0.644 -4.429 1.00 91.00 216 ASN A CA 1
ATOM 1581 C C . ASN A 1 216 ? -19.327 -0.436 -3.528 1.00 91.00 216 ASN A C 1
ATOM 1583 O O . ASN A 1 216 ? -20.365 0.021 -3.996 1.00 91.00 216 ASN A O 1
ATOM 1587 N N . ASN A 1 217 ? -19.234 -0.784 -2.241 1.00 92.81 217 ASN A N 1
ATOM 1588 C CA . ASN A 1 217 ? -20.304 -0.574 -1.252 1.00 92.81 217 ASN A CA 1
ATOM 1589 C C . ASN A 1 217 ? -19.786 0.146 -0.006 1.00 92.81 217 ASN A C 1
ATOM 1591 O O . ASN A 1 217 ? -18.578 0.212 0.209 1.00 92.81 217 ASN A O 1
ATOM 1595 N N . ALA A 1 218 ? -20.673 0.646 0.848 1.00 94.06 218 ALA A N 1
ATOM 1596 C CA . ALA A 1 218 ? -20.282 1.035 2.197 1.00 94.06 218 ALA A CA 1
ATOM 1597 C C . ALA A 1 218 ? -19.978 -0.220 3.035 1.00 94.06 218 ALA A C 1
ATOM 1599 O O . ALA A 1 218 ? -20.684 -1.219 2.937 1.00 94.06 218 ALA A O 1
ATOM 1600 N N . ASN A 1 219 ? -18.937 -0.177 3.863 1.00 96.38 219 ASN A N 1
ATOM 1601 C CA . ASN A 1 219 ? -18.610 -1.258 4.796 1.00 96.38 219 ASN A CA 1
ATOM 1602 C C . ASN A 1 219 ? -18.366 -0.686 6.190 1.00 96.38 219 ASN A C 1
ATOM 1604 O O . ASN A 1 219 ? -18.013 0.485 6.338 1.00 96.38 219 ASN A O 1
ATOM 1608 N N . ILE A 1 220 ? -18.509 -1.533 7.206 1.00 97.69 220 ILE A N 1
ATOM 1609 C CA . ILE A 1 220 ? -18.309 -1.145 8.602 1.00 97.69 220 ILE A CA 1
ATOM 1610 C C . ILE A 1 220 ? -17.374 -2.149 9.273 1.00 97.69 220 ILE A C 1
ATOM 1612 O O . ILE A 1 220 ? -17.596 -3.356 9.178 1.00 97.69 220 ILE A O 1
ATOM 1616 N N . ILE A 1 221 ? -16.352 -1.658 9.972 1.00 98.44 221 ILE A N 1
ATOM 1617 C CA . ILE A 1 221 ? -15.676 -2.439 11.014 1.00 98.44 221 ILE A CA 1
ATOM 1618 C C . ILE A 1 221 ? -16.304 -2.013 12.331 1.00 98.44 221 ILE A C 1
ATOM 1620 O O . ILE A 1 221 ? -16.064 -0.903 12.818 1.00 98.44 221 ILE A O 1
ATOM 1624 N N . ASP A 1 222 ? -17.177 -2.871 12.837 1.00 98.19 222 ASP A N 1
ATOM 1625 C CA . ASP A 1 222 ? -17.968 -2.616 14.028 1.00 98.19 222 ASP A CA 1
ATOM 1626 C C . ASP A 1 222 ? -17.270 -3.167 15.268 1.00 98.19 222 ASP A C 1
ATOM 1628 O O . ASP A 1 222 ? -16.626 -4.210 15.210 1.00 98.19 222 ASP A O 1
ATOM 1632 N N . GLY A 1 223 ? -17.383 -2.468 16.388 1.00 93.62 223 GLY A N 1
ATOM 1633 C CA . GLY A 1 223 ? -16.731 -2.864 17.632 1.00 93.62 223 GLY A CA 1
ATOM 1634 C C . GLY A 1 223 ? -16.913 -1.798 18.693 1.00 93.62 223 GLY A C 1
ATOM 1635 O O . GLY A 1 223 ? -16.229 -0.785 18.665 1.00 93.62 223 GLY A O 1
ATOM 1636 N N . THR A 1 224 ? -17.840 -2.011 19.626 1.00 83.62 224 THR A N 1
ATOM 1637 C CA . THR A 1 224 ? -18.134 -1.026 20.678 1.00 83.62 224 THR A CA 1
ATOM 1638 C C . THR A 1 224 ? -16.909 -0.757 21.551 1.00 83.62 224 THR A C 1
ATOM 1640 O O . THR A 1 224 ? -16.615 0.394 21.844 1.00 83.62 224 THR A O 1
ATOM 1643 N N . THR A 1 225 ? -16.180 -1.814 21.923 1.00 90.31 225 THR A N 1
ATOM 1644 C CA . THR A 1 225 ? -14.902 -1.734 22.659 1.00 90.31 225 THR A CA 1
ATOM 1645 C C . THR A 1 225 ? -13.787 -2.563 22.013 1.00 90.31 225 THR A C 1
ATOM 1647 O O . THR A 1 225 ? -12.634 -2.504 22.452 1.00 90.31 225 THR A O 1
ATOM 1650 N N . GLY A 1 226 ? -14.117 -3.327 20.963 1.00 97.62 226 GLY A N 1
ATOM 1651 C CA . GLY A 1 226 ? -13.154 -4.031 20.126 1.00 97.62 226 GLY A CA 1
ATOM 1652 C C . GLY A 1 226 ? -12.225 -3.073 19.383 1.00 97.62 226 GLY A C 1
ATOM 1653 O O . GLY A 1 226 ? -12.478 -1.868 19.280 1.00 97.62 226 GLY A O 1
ATOM 1654 N N . TYR A 1 227 ? -11.118 -3.606 18.877 1.00 98.44 227 TYR A N 1
ATOM 1655 C CA . TYR A 1 227 ? -10.066 -2.785 18.286 1.00 98.44 227 TYR A CA 1
ATOM 1656 C C . TYR A 1 227 ? -9.382 -3.450 17.094 1.00 98.44 227 TYR A C 1
ATOM 1658 O O . TYR A 1 227 ? -9.307 -4.671 16.996 1.00 98.44 227 TYR A O 1
ATOM 1666 N N . VAL A 1 228 ? -8.834 -2.626 16.204 1.00 98.56 228 VAL A N 1
ATOM 1667 C CA . VAL A 1 228 ? -7.916 -3.032 15.138 1.00 98.56 228 VAL A CA 1
ATOM 1668 C C . VAL A 1 228 ? -6.507 -2.556 15.491 1.00 98.56 228 VAL A C 1
ATOM 1670 O O . VAL A 1 228 ? -6.311 -1.450 15.997 1.00 98.56 228 VAL A O 1
ATOM 1673 N N . THR A 1 229 ? -5.509 -3.389 15.227 1.00 98.62 229 THR A N 1
ATOM 1674 C CA . THR A 1 229 ? -4.088 -3.046 15.376 1.00 98.62 229 THR A CA 1
ATOM 1675 C C . THR A 1 229 ? -3.253 -3.741 14.295 1.00 98.62 229 THR A C 1
ATOM 1677 O O . THR A 1 229 ? -3.796 -4.497 13.486 1.00 98.62 229 THR A O 1
ATOM 1680 N N . ALA A 1 230 ? -1.945 -3.495 14.251 1.00 98.19 230 ALA A N 1
ATOM 1681 C CA . ALA A 1 230 ? -1.047 -4.065 13.249 1.00 98.19 230 ALA A CA 1
ATOM 1682 C C . ALA A 1 230 ? 0.261 -4.597 13.847 1.00 98.19 230 ALA A C 1
ATOM 1684 O O . ALA A 1 230 ? 0.636 -4.250 14.964 1.00 98.19 230 ALA A O 1
ATOM 1685 N N . GLY A 1 231 ? 0.969 -5.433 13.086 1.00 96.62 231 GLY A N 1
ATOM 1686 C CA . GLY A 1 231 ? 2.298 -5.942 13.440 1.00 96.62 231 GLY A CA 1
ATOM 1687 C C . GLY A 1 231 ? 2.311 -7.274 14.191 1.00 96.62 231 GLY A C 1
ATOM 1688 O O . GLY A 1 231 ? 1.279 -7.814 14.594 1.00 96.62 231 GLY A O 1
ATOM 1689 N N . SER A 1 232 ? 3.515 -7.815 14.366 1.00 93.38 232 SER A N 1
ATOM 1690 C CA . SER A 1 232 ? 3.783 -9.087 15.052 1.00 93.38 232 SER A CA 1
ATOM 1691 C C . SER A 1 232 ? 3.984 -8.937 16.565 1.00 93.38 232 SER A C 1
ATOM 1693 O O . SER A 1 232 ? 3.915 -9.932 17.283 1.00 93.38 232 SER A O 1
ATOM 1695 N N . GLY A 1 233 ? 4.192 -7.710 17.057 1.00 92.81 233 GLY A N 1
ATOM 1696 C CA . GLY A 1 233 ? 4.489 -7.434 18.464 1.00 92.81 233 GLY A CA 1
ATOM 1697 C C . GLY A 1 233 ? 5.986 -7.399 18.801 1.00 92.81 233 GLY A C 1
ATOM 1698 O O . GLY A 1 233 ? 6.338 -7.456 19.975 1.00 92.81 233 GLY A O 1
ATOM 1699 N N . ASP A 1 234 ? 6.859 -7.297 17.798 1.00 92.88 234 ASP A N 1
ATOM 1700 C CA . ASP A 1 234 ? 8.325 -7.387 17.894 1.00 92.88 234 ASP A CA 1
ATOM 1701 C C . ASP A 1 234 ? 9.040 -6.103 18.372 1.00 92.88 234 ASP A C 1
ATOM 1703 O O . ASP A 1 234 ? 10.269 -6.014 18.350 1.00 92.88 234 ASP A O 1
ATOM 1707 N N . GLY A 1 235 ? 8.279 -5.105 18.815 1.00 92.88 235 GLY A N 1
ATOM 1708 C CA . GLY A 1 235 ? 8.761 -3.832 19.341 1.00 92.88 235 GLY A CA 1
ATOM 1709 C C . GLY A 1 235 ? 9.106 -2.798 18.274 1.00 92.88 235 GLY A C 1
ATOM 1710 O O . GLY A 1 235 ? 9.749 -1.794 18.589 1.00 92.88 235 GLY A O 1
ATOM 1711 N N . ARG A 1 236 ? 8.697 -3.020 17.020 1.00 93.00 236 ARG A N 1
ATOM 1712 C CA . ARG A 1 236 ? 8.960 -2.106 15.904 1.00 93.00 236 ARG A CA 1
ATOM 1713 C C . ARG A 1 236 ? 7.705 -1.317 15.513 1.00 93.00 236 ARG A C 1
ATOM 1715 O O . ARG A 1 236 ? 6.600 -1.858 15.554 1.00 93.00 236 ARG A O 1
ATOM 1722 N N . PRO A 1 237 ? 7.848 -0.044 15.093 1.00 95.31 237 PRO A N 1
ATOM 1723 C CA . PRO A 1 237 ? 6.751 0.693 14.482 1.00 95.31 237 PRO A CA 1
ATOM 1724 C C . PRO A 1 237 ? 6.232 -0.009 13.226 1.00 95.31 237 PRO A C 1
ATOM 1726 O O . PRO A 1 237 ? 7.016 -0.546 12.442 1.00 95.31 237 PRO A O 1
ATOM 1729 N N . ILE A 1 238 ? 4.920 0.037 13.011 1.00 96.38 238 ILE A N 1
ATOM 1730 C CA . ILE A 1 238 ? 4.265 -0.633 11.888 1.00 96.38 238 ILE A CA 1
ATOM 1731 C C . ILE A 1 238 ? 3.126 0.214 11.327 1.00 96.38 238 ILE A C 1
ATOM 1733 O O . ILE A 1 238 ? 2.448 0.953 12.042 1.00 96.38 238 ILE A O 1
ATOM 1737 N N . ALA A 1 239 ? 2.908 0.109 10.022 1.00 97.50 239 ALA A N 1
ATOM 1738 C CA . ALA A 1 239 ? 1.782 0.743 9.364 1.00 97.50 239 ALA A CA 1
ATOM 1739 C C . ALA A 1 239 ? 0.512 -0.106 9.510 1.00 97.50 239 ALA A C 1
ATOM 1741 O O . ALA A 1 239 ? 0.565 -1.316 9.332 1.00 97.50 239 ALA A O 1
ATOM 1742 N N . LEU A 1 240 ? -0.637 0.527 9.739 1.00 98.62 240 LEU A N 1
ATOM 1743 C CA . LEU A 1 240 ? -1.962 -0.044 9.493 1.00 98.62 240 LEU A CA 1
ATOM 1744 C C . LEU A 1 240 ? -2.576 0.695 8.303 1.00 98.62 240 LEU A C 1
ATOM 1746 O O . LEU A 1 240 ? -3.069 1.815 8.438 1.00 98.62 240 LEU A O 1
ATOM 1750 N N . ASN A 1 241 ? -2.502 0.086 7.127 1.00 98.44 241 ASN A N 1
ATOM 1751 C CA . ASN A 1 241 ? -2.918 0.675 5.867 1.00 98.44 241 ASN A CA 1
ATOM 1752 C C . ASN A 1 241 ? -4.342 0.278 5.487 1.00 98.44 241 ASN A C 1
ATOM 1754 O O . ASN A 1 241 ? -4.633 -0.892 5.247 1.00 98.44 241 ASN A O 1
ATOM 1758 N N . PHE A 1 242 ? -5.196 1.287 5.350 1.00 98.12 242 PHE A N 1
ATOM 1759 C CA . PHE A 1 242 ? -6.529 1.187 4.781 1.00 98.12 242 PHE A CA 1
ATOM 1760 C C . PHE A 1 242 ? -6.487 1.605 3.312 1.00 98.12 242 PHE A C 1
ATOM 1762 O O . PHE A 1 242 ? -6.653 2.787 2.973 1.00 98.12 242 PHE A O 1
ATOM 1769 N N . PHE A 1 243 ? -6.295 0.615 2.440 1.00 96.81 243 PHE A N 1
ATOM 1770 C CA . PHE A 1 243 ? -6.383 0.806 1.003 1.00 96.81 243 PHE A CA 1
ATOM 1771 C C . PHE A 1 243 ? -7.838 0.722 0.523 1.00 96.81 243 PHE A C 1
ATOM 1773 O O . PHE A 1 243 ? -8.440 -0.352 0.547 1.00 96.81 243 PHE A O 1
ATOM 1780 N N . LEU A 1 244 ? -8.413 1.839 0.069 1.00 95.62 244 LEU A N 1
ATOM 1781 C CA . LEU A 1 244 ? -9.789 1.887 -0.444 1.00 95.62 244 LEU A CA 1
ATOM 1782 C C . LEU A 1 244 ? -9.795 2.127 -1.955 1.00 95.62 244 LEU A C 1
ATOM 1784 O O . LEU A 1 244 ? -9.465 3.218 -2.424 1.00 95.62 244 LEU A O 1
ATOM 1788 N N . ASN A 1 245 ? -10.211 1.112 -2.708 1.00 89.31 245 ASN A N 1
ATOM 1789 C CA . ASN A 1 245 ? -10.272 1.127 -4.170 1.00 89.31 245 ASN A CA 1
ATOM 1790 C C . ASN A 1 245 ? -11.708 1.236 -4.693 1.00 89.31 245 ASN A C 1
ATOM 1792 O O . ASN A 1 245 ? -12.118 0.508 -5.591 1.00 89.31 245 ASN A O 1
ATOM 1796 N N . ASN A 1 246 ? -12.510 2.093 -4.073 1.00 80.31 246 ASN A N 1
ATOM 1797 C CA . ASN A 1 246 ? -13.877 2.358 -4.501 1.00 80.31 246 ASN A CA 1
ATOM 1798 C C . ASN A 1 246 ? -14.096 3.857 -4.609 1.00 80.31 246 ASN A C 1
ATOM 1800 O O . ASN A 1 246 ? -13.681 4.630 -3.748 1.00 80.31 246 ASN A O 1
ATOM 1804 N N . SER A 1 247 ? -14.744 4.266 -5.692 1.00 74.81 247 SER A N 1
ATOM 1805 C CA . SER A 1 247 ? -15.167 5.644 -5.848 1.00 74.81 247 SER A CA 1
ATOM 1806 C C . SER A 1 247 ? -16.503 5.860 -5.150 1.00 74.81 247 SER A C 1
ATOM 1808 O O . SER A 1 247 ? -17.469 5.167 -5.465 1.00 74.81 247 SER A O 1
ATOM 1810 N N . SER A 1 248 ? -16.569 6.850 -4.258 1.00 77.38 248 SER A N 1
ATOM 1811 C CA . SER A 1 248 ? -17.808 7.344 -3.638 1.00 77.38 248 SER A CA 1
ATOM 1812 C C . SER A 1 248 ? -18.446 6.426 -2.594 1.00 77.38 248 SER A C 1
ATOM 1814 O O . SER A 1 248 ? -19.651 6.503 -2.364 1.00 77.38 248 SER A O 1
ATOM 1816 N N . GLN A 1 249 ? -17.656 5.570 -1.946 1.00 88.38 249 GLN A N 1
ATOM 1817 C CA . GLN A 1 249 ? -18.126 4.730 -0.846 1.00 88.38 249 GLN A CA 1
ATOM 1818 C C . GLN A 1 249 ? -17.256 4.891 0.396 1.00 88.38 249 GLN A C 1
ATOM 1820 O O . GLN A 1 249 ? -16.092 5.299 0.330 1.00 88.38 249 GLN A O 1
ATOM 1825 N N . THR A 1 250 ? -17.851 4.564 1.540 1.00 93.50 250 THR A N 1
ATOM 1826 C CA . THR A 1 250 ? -17.249 4.794 2.852 1.00 93.50 250 THR A CA 1
ATOM 1827 C C . THR A 1 250 ? -16.927 3.474 3.540 1.00 93.50 250 THR A C 1
ATOM 1829 O O . THR A 1 250 ? -17.772 2.584 3.640 1.00 93.50 250 THR A O 1
ATOM 1832 N N . LEU A 1 251 ? -15.703 3.355 4.051 1.00 97.38 251 LEU A N 1
ATOM 1833 C CA . LEU A 1 251 ? -15.393 2.448 5.147 1.00 97.38 251 LEU A CA 1
ATOM 1834 C C . LEU A 1 251 ? -15.592 3.205 6.459 1.00 97.38 251 LEU A C 1
ATOM 1836 O O . LEU A 1 251 ? -14.892 4.181 6.727 1.00 97.38 251 LEU A O 1
ATOM 1840 N N . THR A 1 252 ? -16.543 2.766 7.272 1.00 97.62 252 THR A N 1
ATOM 1841 C CA . THR A 1 252 ? -16.772 3.326 8.603 1.00 97.62 252 THR A CA 1
ATOM 1842 C C . THR A 1 252 ? -16.080 2.464 9.648 1.00 97.62 252 THR A C 1
ATOM 1844 O O . THR A 1 252 ? -16.327 1.262 9.745 1.00 97.62 252 THR A O 1
ATOM 1847 N N . LEU A 1 253 ? -15.226 3.085 10.452 1.00 98.00 253 LEU A N 1
ATOM 1848 C CA . LEU A 1 253 ? -14.597 2.462 11.602 1.00 98.00 253 LEU A CA 1
ATOM 1849 C C . LEU A 1 253 ? -15.359 2.861 12.868 1.00 98.00 253 LEU A C 1
ATOM 1851 O O . LEU A 1 253 ? -15.463 4.048 13.189 1.00 98.00 253 LEU A O 1
ATOM 1855 N N . ARG A 1 254 ? -15.927 1.874 13.558 1.00 97.75 254 ARG A N 1
ATOM 1856 C CA . ARG A 1 254 ? -16.500 2.028 14.905 1.00 97.75 254 ARG A CA 1
ATOM 1857 C C . ARG A 1 254 ? -15.643 1.358 15.971 1.00 97.75 254 ARG A C 1
ATOM 1859 O O . ARG A 1 254 ? -15.684 1.793 17.113 1.00 97.75 254 ARG A O 1
ATOM 1866 N N . ALA A 1 255 ? -14.857 0.356 15.581 1.00 98.25 255 ALA A N 1
ATOM 1867 C CA . ALA A 1 255 ? -13.797 -0.198 16.409 1.00 98.25 255 ALA A CA 1
ATOM 1868 C C . ALA A 1 255 ? -12.689 0.831 16.680 1.00 98.25 255 ALA A C 1
ATOM 1870 O O . ALA A 1 255 ? -12.390 1.679 15.835 1.00 98.25 255 ALA A O 1
ATOM 1871 N N . LEU A 1 256 ? -12.044 0.710 17.839 1.00 98.12 256 LEU A N 1
ATOM 1872 C CA . LEU A 1 256 ? -10.875 1.516 18.185 1.00 98.12 256 LEU A CA 1
ATOM 1873 C C . LEU A 1 256 ? -9.659 1.108 17.348 1.00 98.12 256 LEU A C 1
ATOM 1875 O O . LEU A 1 256 ? -9.559 -0.020 16.871 1.00 98.12 256 LEU A O 1
ATOM 1879 N N . ILE A 1 257 ? -8.684 2.001 17.233 1.00 98.06 257 ILE A N 1
ATOM 1880 C CA . ILE A 1 257 ? -7.333 1.683 16.768 1.00 98.06 257 ILE A CA 1
ATOM 1881 C C . ILE A 1 257 ? -6.367 1.869 17.934 1.00 98.06 257 ILE A C 1
ATOM 1883 O O . ILE A 1 257 ? -6.396 2.893 18.625 1.00 98.06 257 ILE A O 1
ATOM 1887 N N . LYS A 1 258 ? -5.494 0.881 18.138 1.00 96.75 258 LYS A N 1
ATOM 1888 C CA . LYS A 1 258 ? -4.496 0.877 19.213 1.00 96.75 258 LYS A CA 1
ATOM 1889 C C . LYS A 1 258 ? -3.120 0.497 18.681 1.00 96.75 258 LYS A C 1
ATOM 1891 O O . LYS A 1 258 ? -3.013 -0.217 17.681 1.00 96.75 258 LYS A O 1
ATOM 1896 N N . ASP A 1 259 ? -2.081 0.916 19.398 1.00 97.69 259 ASP A N 1
ATOM 1897 C CA . ASP A 1 259 ? -0.762 0.289 19.285 1.00 97.69 259 ASP A CA 1
ATOM 1898 C C . ASP A 1 259 ? -0.865 -1.210 19.603 1.00 97.69 259 ASP A C 1
ATOM 1900 O O . ASP A 1 259 ? -1.785 -1.641 20.308 1.00 97.69 259 ASP A O 1
ATOM 1904 N N . ASN A 1 260 ? 0.050 -2.019 19.065 1.00 96.62 260 ASN A N 1
ATOM 1905 C CA . ASN A 1 260 ? -0.045 -3.467 19.232 1.00 96.62 260 ASN A CA 1
ATOM 1906 C C . ASN A 1 260 ? 0.214 -3.857 20.696 1.00 96.62 260 ASN A C 1
ATOM 1908 O O . ASN A 1 260 ? 1.316 -3.615 21.198 1.00 96.62 260 ASN A O 1
ATOM 1912 N N . PRO A 1 261 ? -0.746 -4.505 21.380 1.00 94.19 261 PRO A N 1
ATOM 1913 C CA . PRO A 1 261 ? -0.617 -4.807 22.800 1.00 94.19 261 PRO A CA 1
ATOM 1914 C C . PRO A 1 261 ? 0.354 -5.959 23.100 1.00 94.19 261 PRO A C 1
ATOM 1916 O O . PRO A 1 261 ? 0.706 -6.152 24.260 1.00 94.19 261 PRO A O 1
ATOM 1919 N N . LYS A 1 262 ? 0.808 -6.727 22.094 1.00 90.38 262 LYS A N 1
ATOM 1920 C CA . LYS A 1 262 ? 1.690 -7.896 22.287 1.00 90.38 262 LYS A CA 1
ATOM 1921 C C . LYS A 1 262 ? 3.139 -7.547 22.676 1.00 90.38 262 LYS A C 1
ATOM 1923 O O . LYS A 1 262 ? 3.921 -8.456 22.928 1.00 90.38 262 LYS A O 1
ATOM 1928 N N . GLY A 1 263 ? 3.504 -6.265 22.768 1.00 76.19 263 GLY A N 1
ATOM 1929 C CA . GLY A 1 263 ? 4.832 -5.838 23.224 1.00 76.19 263 GLY A CA 1
ATOM 1930 C C . GLY A 1 263 ? 4.979 -4.319 23.347 1.00 76.19 263 GLY A C 1
ATOM 1931 O O . GLY A 1 263 ? 4.161 -3.558 22.832 1.00 76.19 263 GLY A O 1
ATOM 1932 N N . ALA A 1 264 ? 6.039 -3.862 24.016 1.00 81.75 264 ALA A N 1
ATOM 1933 C CA . ALA A 1 264 ? 6.365 -2.439 24.114 1.00 81.75 264 ALA A CA 1
ATOM 1934 C C . ALA A 1 264 ? 6.991 -1.918 22.806 1.00 81.75 264 ALA A C 1
ATOM 1936 O O . ALA A 1 264 ? 7.731 -2.641 22.151 1.00 81.75 264 ALA A O 1
ATOM 1937 N N . GLY A 1 265 ? 6.732 -0.659 22.436 1.00 81.44 265 GLY A N 1
ATOM 1938 C CA . GLY A 1 265 ? 7.353 -0.015 21.264 1.00 81.44 265 GLY A CA 1
ATOM 1939 C C . GLY A 1 265 ? 6.656 -0.259 19.918 1.00 81.44 265 GLY A C 1
ATOM 1940 O O . GLY A 1 265 ? 7.048 0.339 18.917 1.00 81.44 265 GLY A O 1
ATOM 1941 N N . ASN A 1 266 ? 5.582 -1.054 19.893 1.00 90.38 266 ASN A N 1
ATOM 1942 C CA . ASN A 1 266 ? 4.807 -1.370 18.690 1.00 90.38 266 ASN A CA 1
ATOM 1943 C C . ASN A 1 266 ? 3.855 -0.241 18.260 1.00 90.38 266 ASN A C 1
ATOM 1945 O O . ASN A 1 266 ? 2.629 -0.407 18.231 1.00 90.38 266 ASN A O 1
ATOM 1949 N N . LYS A 1 267 ? 4.420 0.928 17.956 1.00 96.00 267 LYS A N 1
ATOM 1950 C CA . LYS A 1 267 ? 3.645 2.092 17.523 1.00 96.00 267 LYS A CA 1
ATOM 1951 C C . LYS A 1 267 ? 2.956 1.807 16.192 1.00 96.00 267 LYS A C 1
ATOM 1953 O O . LYS A 1 267 ? 3.618 1.438 15.223 1.00 96.00 267 LYS A O 1
ATOM 1958 N N . VAL A 1 268 ? 1.648 2.025 16.132 1.00 98.19 268 VAL A N 1
ATOM 1959 C CA . VAL A 1 268 ? 0.859 1.891 14.907 1.00 98.19 268 VAL A CA 1
ATOM 1960 C C . VAL A 1 268 ? 0.710 3.255 14.247 1.00 98.19 268 VAL A C 1
ATOM 1962 O O . VAL A 1 268 ? 0.194 4.197 14.850 1.00 98.19 268 VAL A O 1
ATOM 1965 N N . THR A 1 269 ? 1.146 3.351 12.993 1.00 97.94 269 THR A N 1
ATOM 1966 C CA . THR A 1 269 ? 0.876 4.493 12.113 1.00 97.94 269 THR A CA 1
ATOM 1967 C C . THR A 1 269 ? -0.288 4.145 11.198 1.00 97.94 269 THR A C 1
ATOM 1969 O O . THR A 1 269 ? -0.195 3.224 10.388 1.00 97.94 269 THR A O 1
ATOM 1972 N N . VAL A 1 270 ? -1.391 4.879 11.296 1.00 98.56 270 VAL A N 1
ATOM 1973 C CA . VAL A 1 270 ? -2.557 4.656 10.435 1.00 98.56 270 VAL A CA 1
ATOM 1974 C C . VAL A 1 270 ? -2.323 5.301 9.078 1.00 98.56 270 VAL A C 1
ATOM 1976 O O . VAL A 1 270 ? -1.988 6.479 9.007 1.00 98.56 270 VAL A O 1
ATOM 1979 N N . ILE A 1 271 ? -2.542 4.555 7.997 1.00 98.12 271 ILE A N 1
ATOM 1980 C CA . ILE A 1 271 ? -2.443 5.065 6.631 1.00 98.12 271 ILE A CA 1
ATOM 1981 C C . ILE A 1 271 ? -3.802 4.978 5.954 1.00 98.12 271 ILE A C 1
ATOM 1983 O O . ILE A 1 271 ? -4.453 3.934 5.955 1.00 98.12 271 ILE A O 1
ATOM 1987 N N . ARG A 1 272 ? -4.199 6.068 5.308 1.00 97.00 272 ARG A N 1
ATOM 1988 C CA . ARG A 1 272 ? -5.277 6.090 4.324 1.00 97.00 272 ARG A CA 1
ATOM 1989 C C . ARG A 1 272 ? -4.663 6.191 2.922 1.00 97.00 272 ARG A C 1
ATOM 1991 O O . ARG A 1 272 ? -4.051 7.207 2.599 1.00 97.00 272 ARG A O 1
ATOM 1998 N N . ASP A 1 273 ? -4.834 5.156 2.095 1.00 95.38 273 ASP A N 1
ATOM 1999 C CA . ASP A 1 273 ? -4.350 5.096 0.698 1.00 95.38 273 ASP A CA 1
ATOM 2000 C C . ASP A 1 273 ? -5.447 4.603 -0.255 1.00 95.38 273 ASP A C 1
ATOM 2002 O O . ASP A 1 273 ? -6.308 3.829 0.135 1.00 95.38 273 ASP A O 1
ATOM 2006 N N . GLY A 1 274 ? -5.483 5.003 -1.520 1.00 93.25 274 GLY A N 1
ATOM 2007 C CA . GLY A 1 274 ? -6.573 4.585 -2.401 1.00 93.25 274 GLY A CA 1
ATOM 2008 C C . GLY A 1 274 ? -6.894 5.533 -3.527 1.00 93.25 274 GLY A C 1
ATOM 2009 O O . GLY A 1 274 ? -6.152 6.465 -3.834 1.00 93.25 274 GLY A O 1
ATOM 2010 N N . VAL A 1 275 ? -8.065 5.314 -4.114 1.00 91.81 275 VAL A N 1
ATOM 2011 C CA . VAL A 1 275 ? -8.642 6.273 -5.053 1.00 91.81 275 VAL A CA 1
ATOM 2012 C C . VAL A 1 275 ? -9.082 7.536 -4.311 1.00 91.81 275 VAL A C 1
ATOM 2014 O O . VAL A 1 275 ? -9.521 7.480 -3.157 1.00 91.81 275 VAL A O 1
ATOM 2017 N N . ALA A 1 276 ? -8.988 8.677 -4.996 1.00 89.38 276 ALA A N 1
ATOM 2018 C CA . ALA A 1 276 ? -9.249 10.002 -4.431 1.00 89.38 276 ALA A CA 1
ATOM 2019 C C . ALA A 1 276 ? -10.673 10.173 -3.865 1.00 89.38 276 ALA A C 1
ATOM 2021 O O . ALA A 1 276 ? -10.900 10.997 -2.988 1.00 89.38 276 ALA A O 1
ATOM 2022 N N . THR A 1 277 ? -11.631 9.386 -4.350 1.00 89.50 277 THR A N 1
ATOM 2023 C CA . THR A 1 277 ? -13.046 9.446 -3.958 1.00 89.50 277 THR A CA 1
ATOM 2024 C C . THR A 1 277 ? -13.448 8.400 -2.917 1.00 89.50 277 THR A C 1
ATOM 2026 O O . THR A 1 277 ? -14.606 8.381 -2.504 1.00 89.50 277 THR A O 1
ATOM 2029 N N . GLY A 1 278 ? -12.534 7.527 -2.483 1.00 92.38 278 GLY A N 1
ATOM 2030 C CA . GLY A 1 278 ? -12.802 6.602 -1.380 1.00 92.38 278 GLY A CA 1
ATOM 2031 C C . GLY A 1 278 ? -12.768 7.337 -0.040 1.00 92.38 278 GLY A C 1
ATOM 2032 O O . GLY A 1 278 ? -11.905 8.199 0.170 1.00 92.38 278 GLY A O 1
ATOM 2033 N N . SER A 1 279 ? -13.648 6.974 0.891 1.00 94.62 279 SER A N 1
ATOM 2034 C CA . SER A 1 279 ? -13.720 7.606 2.215 1.00 94.62 279 SER A CA 1
ATOM 2035 C C . SER A 1 279 ? -13.456 6.615 3.346 1.00 94.62 279 SER A C 1
ATOM 2037 O O . SER A 1 279 ? -14.035 5.531 3.378 1.00 94.62 279 SER A O 1
ATOM 2039 N N . LEU A 1 280 ? -12.600 6.997 4.294 1.00 97.38 280 LEU A N 1
ATOM 2040 C CA . LEU A 1 280 ? -12.490 6.363 5.607 1.00 97.38 280 LEU A CA 1
ATOM 2041 C C . LEU A 1 280 ? -13.078 7.318 6.641 1.00 97.38 280 LEU A C 1
ATOM 2043 O O . LEU A 1 280 ? -12.665 8.471 6.729 1.00 97.38 280 LEU A O 1
ATOM 2047 N N . THR A 1 281 ? -14.047 6.853 7.419 1.00 97.44 281 THR A N 1
ATOM 2048 C CA . THR A 1 281 ? -14.684 7.654 8.468 1.00 97.44 281 THR A CA 1
ATOM 2049 C C . THR A 1 281 ? -14.498 6.991 9.817 1.00 97.44 281 THR A C 1
ATOM 2051 O O . THR A 1 281 ? -14.859 5.830 9.997 1.00 97.44 281 THR A O 1
ATOM 2054 N N . PHE A 1 282 ? -13.975 7.745 10.773 1.00 97.88 282 PHE A N 1
ATOM 2055 C CA . PHE A 1 282 ? -13.890 7.350 12.169 1.00 97.88 282 PHE A CA 1
ATOM 2056 C C . PHE A 1 282 ? -15.160 7.762 12.908 1.00 97.88 282 PHE A C 1
ATOM 2058 O O . PHE A 1 282 ? -15.646 8.878 12.759 1.00 97.88 282 PHE A O 1
ATOM 2065 N N . SER A 1 283 ? -15.726 6.836 13.674 1.00 96.00 283 SER A N 1
ATOM 2066 C CA . SER A 1 283 ? -17.012 7.004 14.366 1.00 96.00 283 SER A CA 1
ATOM 2067 C C . SER A 1 283 ? -17.084 6.242 15.691 1.00 96.00 283 SER A C 1
ATOM 2069 O O . SER A 1 283 ? -18.166 6.041 16.237 1.00 96.00 283 SER A O 1
ATOM 2071 N N . GLN A 1 284 ? -15.933 5.799 16.194 1.00 94.62 284 GLN A N 1
ATOM 2072 C CA . GLN A 1 284 ? -15.805 5.104 17.467 1.00 94.62 284 GLN A CA 1
ATOM 2073 C C . GLN A 1 284 ? -16.332 5.924 18.658 1.00 94.62 284 GLN A C 1
ATOM 2075 O O . GLN A 1 284 ? -16.324 7.162 18.658 1.00 94.62 284 GLN A O 1
ATOM 2080 N N . ALA A 1 285 ? -16.799 5.202 19.679 1.00 94.25 285 ALA A N 1
ATOM 2081 C CA . ALA A 1 285 ? -17.378 5.775 20.891 1.00 94.25 285 ALA A CA 1
ATOM 2082 C C . ALA A 1 285 ? -16.326 6.350 21.856 1.00 94.25 285 ALA A C 1
ATOM 2084 O O . ALA A 1 285 ? -16.654 7.268 22.605 1.00 94.25 285 ALA A O 1
ATOM 2085 N N . ASP A 1 286 ? -15.080 5.873 21.779 1.00 95.44 286 ASP A N 1
ATOM 2086 C CA . ASP A 1 286 ? -13.963 6.273 22.641 1.00 95.44 286 ASP A CA 1
ATOM 2087 C C . ASP A 1 286 ? -12.747 6.754 21.830 1.00 95.44 286 ASP A C 1
ATOM 2089 O O . ASP A 1 286 ? -12.737 6.730 20.595 1.00 95.44 286 ASP A O 1
ATOM 2093 N N . ASP A 1 287 ? -11.717 7.219 22.537 1.00 95.44 287 ASP A N 1
ATOM 2094 C CA . ASP A 1 287 ? -10.462 7.684 21.949 1.00 95.44 287 ASP A CA 1
ATOM 2095 C C . ASP A 1 287 ? -9.663 6.538 21.318 1.00 95.44 287 ASP A C 1
ATOM 2097 O O . ASP A 1 287 ? -9.485 5.468 21.906 1.00 95.44 287 ASP A O 1
ATOM 2101 N N . ASN A 1 288 ? -9.091 6.799 20.143 1.00 96.69 288 ASN A N 1
ATOM 2102 C CA . ASN A 1 288 ? -8.033 5.950 19.616 1.00 96.69 288 ASN A CA 1
ATOM 2103 C C . ASN A 1 288 ? -6.751 6.159 20.428 1.00 96.69 288 ASN A C 1
ATOM 2105 O O . ASN A 1 288 ? -6.413 7.286 20.789 1.00 96.69 288 ASN A O 1
ATOM 2109 N N . THR A 1 289 ? -6.002 5.081 20.670 1.00 94.94 289 THR A N 1
ATOM 2110 C CA . THR A 1 289 ? -4.803 5.118 21.529 1.00 94.94 289 THR A CA 1
ATOM 2111 C C . THR A 1 289 ? -3.509 4.787 20.789 1.00 94.94 289 THR A C 1
ATOM 2113 O O . THR A 1 289 ? -2.482 4.587 21.432 1.00 94.94 289 THR A O 1
ATOM 2116 N N . TYR A 1 290 ? -3.535 4.675 19.459 1.00 96.44 290 TYR A N 1
ATOM 2117 C CA . TYR A 1 290 ? -2.309 4.491 18.680 1.00 96.44 290 TYR A CA 1
ATOM 2118 C C . TYR A 1 290 ? -1.433 5.749 18.713 1.00 96.44 290 TYR A C 1
ATOM 2120 O O . TYR A 1 290 ? -1.938 6.875 18.732 1.00 96.44 290 TYR A O 1
ATOM 2128 N N . SER A 1 291 ? -0.115 5.555 18.698 1.00 95.12 291 SER A N 1
ATOM 2129 C CA . SER A 1 291 ? 0.860 6.636 18.900 1.00 95.12 291 SER A CA 1
ATOM 2130 C C . SER A 1 291 ? 1.805 6.872 17.720 1.00 95.12 291 SER A C 1
ATOM 2132 O O . SER A 1 291 ? 2.604 7.807 17.746 1.00 95.12 291 SER A O 1
ATOM 2134 N N . GLY A 1 292 ? 1.721 6.061 16.659 1.00 95.44 292 GLY A N 1
ATOM 2135 C CA . GLY A 1 292 ? 2.556 6.207 15.459 1.00 95.44 292 GLY A CA 1
ATOM 2136 C C . GLY A 1 292 ? 2.108 7.311 14.495 1.00 95.44 292 GLY A C 1
ATOM 2137 O O . GLY A 1 292 ? 2.809 7.585 13.524 1.00 95.44 292 GLY A O 1
ATOM 2138 N N . GLY A 1 293 ? 0.962 7.949 14.745 1.00 95.69 293 GLY A N 1
ATOM 2139 C CA . GLY A 1 293 ? 0.418 9.026 13.914 1.00 95.69 293 GLY A CA 1
ATOM 2140 C C . GLY A 1 293 ? -0.464 8.545 12.764 1.00 95.69 293 GLY A C 1
ATOM 2141 O O . GLY A 1 293 ? -0.763 7.359 12.628 1.00 95.69 293 GLY A O 1
ATOM 2142 N N . THR A 1 294 ? -0.924 9.495 11.955 1.00 97.62 294 THR A N 1
ATOM 2143 C CA . THR A 1 294 ? -1.863 9.274 10.851 1.00 97.62 294 THR A CA 1
ATOM 2144 C C . THR A 1 294 ? -1.314 9.885 9.569 1.00 97.62 294 THR A C 1
ATOM 2146 O O . THR A 1 294 ? -0.981 11.065 9.540 1.00 97.62 294 THR A O 1
ATOM 2149 N N . ILE A 1 295 ? -1.262 9.112 8.488 1.00 97.19 295 ILE A N 1
ATOM 2150 C CA . ILE A 1 295 ? -0.810 9.557 7.168 1.00 97.19 295 ILE A CA 1
ATOM 2151 C C . ILE A 1 295 ? -1.941 9.370 6.160 1.00 97.19 295 ILE A C 1
ATOM 2153 O O . ILE A 1 295 ? -2.508 8.287 6.021 1.00 97.19 295 ILE A O 1
ATOM 2157 N N . ILE A 1 296 ? -2.262 10.423 5.416 1.00 97.25 296 ILE A N 1
ATOM 2158 C CA . ILE A 1 296 ? -3.279 10.393 4.364 1.00 97.25 296 ILE A CA 1
ATOM 2159 C C . ILE A 1 296 ? -2.570 10.557 3.023 1.00 97.25 296 ILE A C 1
ATOM 2161 O O . ILE A 1 296 ? -2.252 11.673 2.614 1.00 97.25 296 ILE A O 1
ATOM 2165 N N . ASN A 1 297 ? -2.298 9.439 2.352 1.00 95.50 297 ASN A N 1
ATOM 2166 C CA . ASN A 1 297 ? -1.594 9.413 1.068 1.00 95.50 297 ASN A CA 1
ATOM 2167 C C . ASN A 1 297 ? -2.500 9.770 -0.119 1.00 95.50 297 ASN A C 1
ATOM 2169 O O . ASN A 1 297 ? -2.008 10.281 -1.122 1.00 95.50 297 ASN A O 1
ATOM 2173 N N . SER A 1 298 ? -3.798 9.468 -0.017 1.00 92.81 298 SER A N 1
ATOM 2174 C CA . SER A 1 298 ? -4.824 9.765 -1.023 1.00 92.81 298 SER A CA 1
ATOM 2175 C C . SER A 1 298 ? -6.225 9.574 -0.426 1.00 92.81 298 SER A C 1
ATOM 2177 O O . SER A 1 298 ? -6.397 8.863 0.567 1.00 92.81 298 SER A O 1
ATOM 2179 N N . GLY A 1 299 ? -7.246 10.162 -1.050 1.00 93.56 299 GLY A N 1
ATOM 2180 C CA . GLY A 1 299 ? -8.645 9.977 -0.663 1.00 93.56 299 GLY A CA 1
ATOM 2181 C C . GLY A 1 299 ? -9.138 10.928 0.425 1.00 93.56 299 GLY A C 1
ATOM 2182 O O . GLY A 1 299 ? -8.531 11.965 0.693 1.00 93.56 299 GLY A O 1
ATOM 2183 N N . LEU A 1 300 ? -10.261 10.558 1.041 1.00 95.19 300 LEU A N 1
ATOM 2184 C CA . LEU A 1 300 ? -10.868 11.272 2.160 1.00 95.19 300 LEU A CA 1
ATOM 2185 C C . LEU A 1 300 ? -10.689 10.484 3.465 1.00 95.19 300 LEU A C 1
ATOM 2187 O O . LEU A 1 300 ? -10.963 9.280 3.516 1.00 95.19 300 LEU A O 1
ATOM 2191 N N . LEU A 1 301 ? -10.260 11.182 4.517 1.00 97.25 301 LEU A N 1
ATOM 2192 C CA . LEU A 1 301 ? -10.340 10.740 5.908 1.00 97.25 301 LEU A CA 1
ATOM 2193 C C . LEU A 1 301 ? -11.211 11.721 6.697 1.00 97.25 301 LEU A C 1
ATOM 2195 O O . LEU A 1 301 ? -11.053 12.936 6.583 1.00 97.25 301 LEU A O 1
ATOM 2199 N N . THR A 1 302 ? -12.142 11.211 7.494 1.00 97.00 302 THR A N 1
ATOM 2200 C CA . THR A 1 302 ? -13.110 12.030 8.235 1.00 97.00 302 THR A CA 1
ATOM 2201 C C . THR A 1 302 ? -13.191 11.596 9.695 1.00 97.00 302 THR A C 1
ATOM 2203 O O . THR A 1 302 ? -13.300 10.404 9.978 1.00 97.00 302 THR A O 1
ATOM 2206 N N . SER A 1 303 ? -13.141 12.554 10.625 1.00 97.25 303 SER A N 1
ATOM 2207 C CA . SER A 1 303 ? -13.377 12.301 12.052 1.00 97.25 303 SER A CA 1
ATOM 2208 C C . SER A 1 303 ? -14.871 12.187 12.371 1.00 97.25 303 SER A C 1
ATOM 2210 O O . SER A 1 303 ? -15.724 12.668 11.620 1.00 97.25 303 SER A O 1
ATOM 2212 N N . GLY A 1 304 ? -15.194 11.636 13.540 1.00 96.06 304 GLY A N 1
ATOM 2213 C CA . GLY A 1 304 ? -16.550 11.706 14.079 1.00 96.06 304 GLY A CA 1
ATOM 2214 C C . GLY A 1 304 ? -16.894 13.116 14.570 1.00 96.06 304 GLY A C 1
ATOM 2215 O O . GLY A 1 304 ? -16.066 14.030 14.521 1.00 96.06 304 GLY A O 1
ATOM 2216 N N . SER A 1 305 ? -18.129 13.288 15.038 1.00 95.62 305 SER A N 1
ATOM 2217 C CA . SER A 1 305 ? -18.727 14.589 15.378 1.00 95.62 305 SER A CA 1
ATOM 2218 C C . SER A 1 305 ? -18.747 14.919 16.875 1.00 95.62 305 SER A C 1
ATOM 2220 O O . SER A 1 305 ? -19.311 15.934 17.270 1.00 95.62 305 SER A O 1
ATOM 2222 N N . VAL A 1 306 ? -18.181 14.061 17.727 1.00 96.06 306 VAL A N 1
ATOM 2223 C CA . VAL A 1 306 ? -18.116 14.308 19.178 1.00 96.06 306 VAL A CA 1
ATOM 2224 C C . VAL A 1 306 ? -16.860 15.104 19.521 1.00 96.06 306 VAL A C 1
ATOM 2226 O O . VAL A 1 306 ? -15.764 14.684 19.152 1.00 96.06 306 VAL A O 1
ATOM 2229 N N . ALA A 1 307 ? -17.037 16.233 20.212 1.00 94.88 307 ALA A N 1
ATOM 2230 C CA . ALA A 1 307 ? -15.955 17.100 20.676 1.00 94.88 307 ALA A CA 1
ATOM 2231 C C . ALA A 1 307 ? -15.010 16.384 21.657 1.00 94.88 307 ALA A C 1
ATOM 2233 O O . ALA A 1 307 ? -15.429 15.486 22.387 1.00 94.88 307 ALA A O 1
ATOM 2234 N N . ASP A 1 308 ? -13.740 16.795 21.651 1.00 92.50 308 ASP A N 1
ATOM 2235 C CA . ASP A 1 308 ? -12.662 16.330 22.537 1.00 92.50 308 ASP A CA 1
ATOM 2236 C C . ASP A 1 308 ? -12.351 14.827 22.468 1.00 92.50 308 ASP A C 1
ATOM 2238 O O . ASP A 1 308 ? -11.651 14.286 23.329 1.00 92.50 308 ASP A O 1
ATOM 2242 N N . ARG A 1 309 ? -12.824 14.156 21.410 1.00 94.81 309 ARG A N 1
ATOM 2243 C CA . ARG A 1 309 ? -12.504 12.761 21.111 1.00 94.81 309 ARG A CA 1
ATOM 2244 C C . ARG A 1 309 ? -11.292 12.656 20.199 1.00 94.81 309 ARG A C 1
ATOM 2246 O O . ARG A 1 309 ? -11.336 13.121 19.065 1.00 94.81 309 ARG A O 1
ATOM 2253 N N . ARG A 1 310 ? -10.248 11.951 20.634 1.00 94.88 310 ARG A N 1
ATOM 2254 C CA . ARG A 1 310 ? -9.004 11.736 19.880 1.00 94.88 310 ARG A CA 1
ATOM 2255 C C . ARG A 1 310 ? -9.209 10.655 18.822 1.00 94.88 310 ARG A C 1
ATOM 2257 O O . ARG A 1 310 ? -8.808 9.504 18.982 1.00 94.88 310 ARG A O 1
ATOM 2264 N N . TYR A 1 311 ? -9.846 11.023 17.713 1.00 96.06 311 TYR A N 1
ATOM 2265 C CA . TYR A 1 311 ? -10.026 10.136 16.562 1.00 96.06 311 TYR A CA 1
ATOM 2266 C C . TYR A 1 311 ? -8.693 9.779 15.887 1.00 96.06 311 TYR A C 1
ATOM 2268 O O . TYR A 1 311 ? -8.578 8.684 15.342 1.00 96.06 311 TYR A O 1
ATOM 2276 N N . PHE A 1 312 ? -7.688 10.660 15.936 1.00 95.31 312 PHE A N 1
ATOM 2277 C CA . PHE A 1 312 ? -6.413 10.472 15.227 1.00 95.31 312 PHE A CA 1
ATOM 2278 C C . PHE A 1 312 ? -5.243 9.995 16.099 1.00 95.31 312 PHE A C 1
ATOM 2280 O O . PHE A 1 312 ? -4.084 10.132 15.703 1.00 95.31 312 PHE A O 1
ATOM 2287 N N . GLY A 1 313 ? -5.539 9.416 17.267 1.00 94.12 313 GLY A N 1
ATOM 2288 C CA . GLY A 1 313 ? -4.516 8.948 18.200 1.00 94.12 313 GLY A CA 1
ATOM 2289 C C . GLY A 1 313 ? -3.663 10.097 18.743 1.00 94.12 313 GLY A C 1
ATOM 2290 O O . GLY A 1 313 ? -4.122 11.244 18.806 1.00 94.12 313 GLY A O 1
ATOM 2291 N N . SER A 1 314 ? -2.427 9.777 19.142 1.00 92.94 314 SER A N 1
ATOM 2292 C CA . SER A 1 314 ? -1.506 10.739 19.766 1.00 92.94 314 SER A CA 1
ATOM 2293 C C . SER A 1 314 ? -0.287 11.147 18.948 1.00 92.94 314 SER A C 1
ATOM 2295 O O . SER A 1 314 ? 0.462 12.031 19.360 1.00 92.94 314 SER A O 1
ATOM 2297 N N . GLY A 1 315 ? -0.079 10.526 17.788 1.00 92.50 315 GLY A N 1
ATOM 2298 C CA . GLY A 1 315 ? 1.000 10.905 16.878 1.00 92.50 315 GLY A CA 1
ATOM 2299 C C . GLY A 1 315 ? 0.623 12.052 15.926 1.00 92.50 315 GLY A C 1
ATOM 2300 O O . GLY A 1 315 ? -0.523 12.511 15.917 1.00 92.50 315 GLY A O 1
ATOM 2301 N N . PRO A 1 316 ? 1.572 12.500 15.086 1.00 92.81 316 PRO A N 1
ATOM 2302 C CA . PRO A 1 316 ? 1.340 13.565 14.112 1.00 92.81 316 PRO A CA 1
ATOM 2303 C C . PRO A 1 316 ? 0.337 13.144 13.032 1.00 92.81 316 PRO A C 1
ATOM 2305 O O . PRO A 1 316 ? 0.179 11.955 12.740 1.00 92.81 316 PRO A O 1
ATOM 2308 N N . VAL A 1 317 ? -0.314 14.127 12.405 1.00 95.12 317 VAL A N 1
ATOM 2309 C CA . VAL A 1 317 ? -1.204 13.909 11.257 1.00 95.12 317 VAL A CA 1
ATOM 2310 C C . VAL A 1 317 ? -0.592 14.551 10.018 1.00 95.12 317 VAL A C 1
ATOM 2312 O O . VAL A 1 317 ? -0.411 15.762 9.960 1.00 95.12 317 VAL A O 1
ATOM 2315 N N . THR A 1 318 ? -0.292 13.749 9.000 1.00 95.25 318 THR A N 1
ATOM 2316 C CA . THR A 1 318 ? 0.307 14.212 7.743 1.00 95.25 318 THR A CA 1
ATOM 2317 C C . THR A 1 318 ? -0.632 13.959 6.569 1.00 95.25 318 THR A C 1
ATOM 2319 O O . THR A 1 318 ? -1.166 12.862 6.409 1.00 95.25 318 THR A O 1
ATOM 2322 N N . VAL A 1 319 ? -0.823 14.969 5.715 1.00 95.56 319 VAL A N 1
ATOM 2323 C CA . VAL A 1 319 ? -1.743 14.909 4.568 1.00 95.56 319 VAL A CA 1
ATOM 2324 C C . VAL A 1 319 ? -0.985 15.153 3.263 1.00 95.56 319 VAL A C 1
ATOM 2326 O O . VAL A 1 319 ? -0.415 16.222 3.051 1.00 95.56 319 VAL A O 1
ATOM 2329 N N . TYR A 1 320 ? -1.009 14.180 2.350 1.00 93.69 320 TYR A N 1
ATOM 2330 C CA . TYR A 1 320 ? -0.332 14.244 1.057 1.00 93.69 320 TYR A CA 1
ATOM 2331 C C . TYR A 1 320 ? -1.326 14.257 -0.111 1.00 93.69 320 TYR A C 1
ATOM 2333 O O . TYR A 1 320 ? -1.668 13.216 -0.651 1.00 93.69 320 TYR A O 1
ATOM 2341 N N . GLY A 1 321 ? -1.746 15.445 -0.567 1.00 81.81 321 GLY A N 1
ATOM 2342 C CA . GLY A 1 321 ? -2.598 15.557 -1.765 1.00 81.81 321 GLY A CA 1
ATOM 2343 C C . GLY A 1 321 ? -3.966 14.880 -1.606 1.00 81.81 321 GLY A C 1
ATOM 2344 O O . GLY A 1 321 ? -4.534 14.397 -2.581 1.00 81.81 321 GLY A O 1
ATOM 2345 N N . ALA A 1 322 ? -4.454 14.835 -0.367 1.00 93.62 322 ALA A N 1
ATOM 2346 C CA . ALA A 1 322 ? -5.670 14.170 0.072 1.00 93.62 322 ALA A CA 1
ATOM 2347 C C . ALA A 1 322 ? -6.543 15.142 0.882 1.00 93.62 322 ALA A C 1
ATOM 2349 O O . ALA A 1 322 ? -6.127 16.271 1.155 1.00 93.62 322 ALA A O 1
ATOM 2350 N N . GLN A 1 323 ? -7.737 14.705 1.284 1.00 94.81 323 GLN A N 1
ATOM 2351 C CA . GLN A 1 323 ? -8.644 15.496 2.113 1.00 94.81 323 GLN A CA 1
ATOM 2352 C C . GLN A 1 323 ? -8.752 14.914 3.526 1.00 94.81 323 GLN A C 1
ATOM 2354 O O . GLN A 1 323 ? -9.009 13.724 3.713 1.00 94.81 323 GLN A O 1
ATOM 2359 N N . LEU A 1 324 ? -8.612 15.790 4.521 1.00 96.31 324 LEU A N 1
ATOM 2360 C CA . LEU A 1 324 ? -8.952 15.535 5.917 1.00 96.31 324 LEU A CA 1
ATOM 2361 C C . LEU A 1 324 ? -10.153 16.403 6.294 1.00 96.31 324 LEU A C 1
ATOM 2363 O O . LEU A 1 324 ? -10.133 17.613 6.077 1.00 96.31 324 LEU A O 1
ATOM 2367 N N . THR A 1 325 ? -11.182 15.800 6.880 1.00 95.75 325 THR A N 1
ATOM 2368 C CA . THR A 1 325 ? -12.347 16.517 7.407 1.00 95.75 325 THR A CA 1
ATOM 2369 C C . THR A 1 325 ? -12.463 16.296 8.911 1.00 95.75 325 THR A C 1
ATOM 2371 O O . THR A 1 325 ? -12.551 15.161 9.379 1.00 95.75 325 THR A O 1
ATOM 2374 N N . LEU A 1 326 ? -12.469 17.401 9.658 1.00 95.00 326 LEU A N 1
ATOM 2375 C CA . LEU A 1 326 ? -12.631 17.431 11.108 1.00 95.00 326 LEU A CA 1
ATOM 2376 C C . LEU A 1 326 ? -14.052 17.892 11.432 1.00 95.00 326 LEU A C 1
ATOM 2378 O O . LEU A 1 326 ? -14.392 19.051 11.210 1.00 95.00 326 LEU A O 1
ATOM 2382 N N . ASN A 1 327 ? -14.882 16.984 11.937 1.00 95.00 327 ASN A N 1
ATOM 2383 C CA . ASN A 1 327 ? -16.286 17.270 12.250 1.00 95.00 327 ASN A CA 1
ATOM 2384 C C . ASN A 1 327 ? -16.507 17.760 13.689 1.00 95.00 327 ASN A C 1
ATOM 2386 O O . ASN A 1 327 ? -17.625 18.129 14.040 1.00 95.00 327 ASN A O 1
ATOM 2390 N N . ALA A 1 328 ? -15.471 17.751 14.528 1.00 89.38 328 ALA A N 1
ATOM 2391 C CA . ALA A 1 328 ? -15.525 18.234 15.903 1.00 89.38 328 ALA A CA 1
ATOM 2392 C C . ALA A 1 328 ? -14.146 18.755 16.358 1.00 89.38 328 ALA A C 1
ATOM 2394 O O . ALA A 1 328 ? -13.120 18.270 15.867 1.00 89.38 328 ALA A O 1
ATOM 2395 N N . PRO A 1 329 ? -14.097 19.717 17.301 1.00 91.44 329 PRO A N 1
ATOM 2396 C CA . PRO A 1 329 ? -12.848 20.138 17.933 1.00 91.44 329 PRO A CA 1
ATOM 2397 C C . PRO A 1 329 ? -12.236 18.997 18.763 1.00 91.44 329 PRO A C 1
ATOM 2399 O O . PRO A 1 329 ? -12.952 18.122 19.248 1.00 91.44 329 PRO A O 1
ATOM 2402 N N . GLY A 1 330 ? -10.909 19.002 18.921 1.00 89.75 330 GLY A N 1
ATOM 2403 C CA . GLY A 1 330 ? -10.188 18.017 19.743 1.00 89.75 330 GLY A CA 1
ATOM 2404 C C . GLY A 1 330 ? -9.976 16.639 19.097 1.00 89.75 330 GLY A C 1
ATOM 2405 O O . GLY A 1 330 ? -9.607 15.692 19.786 1.00 89.75 330 GLY A O 1
ATOM 2406 N N . ALA A 1 331 ? -10.174 16.518 17.775 1.00 90.88 331 ALA A N 1
ATOM 2407 C CA . ALA A 1 331 ? -10.011 15.264 17.026 1.00 90.88 331 ALA A CA 1
ATOM 2408 C C . ALA A 1 331 ? -8.580 14.679 17.050 1.00 90.88 331 ALA A C 1
ATOM 2410 O O . ALA A 1 331 ? -8.385 13.482 16.817 1.00 90.88 331 ALA A O 1
ATOM 2411 N N . THR A 1 332 ? -7.583 15.520 17.321 1.00 84.75 332 THR A N 1
ATOM 2412 C CA . THR A 1 332 ? -6.158 15.189 17.450 1.00 84.75 332 THR A CA 1
ATOM 2413 C C . THR A 1 332 ? -5.698 15.479 18.876 1.00 84.75 332 THR A C 1
ATOM 2415 O O . THR A 1 332 ? -6.145 16.460 19.468 1.00 84.75 332 THR A O 1
ATOM 2418 N N . SER A 1 333 ? -4.777 14.684 19.431 1.00 74.88 333 SER A N 1
ATOM 2419 C CA . SER A 1 333 ? -4.222 14.969 20.766 1.00 74.88 333 SER A CA 1
ATOM 2420 C C . SER A 1 333 ? -3.024 15.930 20.759 1.00 74.88 333 SER A C 1
ATOM 2422 O O . SER A 1 333 ? -2.503 16.241 21.827 1.00 74.88 333 SER A O 1
ATOM 2424 N N . ASN A 1 334 ? -2.527 16.316 19.583 1.00 61.78 334 ASN A N 1
ATOM 2425 C CA . ASN A 1 334 ? -1.259 17.024 19.438 1.00 61.78 334 ASN A CA 1
ATOM 2426 C C . ASN A 1 334 ? -1.453 18.553 19.461 1.00 61.78 334 ASN A C 1
ATOM 2428 O O . ASN A 1 334 ? -2.340 19.062 18.775 1.00 61.78 334 ASN A O 1
ATOM 2432 N N . SER A 1 335 ? -0.624 19.265 20.233 1.00 52.81 335 SER A N 1
ATOM 2433 C CA . SER A 1 335 ? -0.530 20.733 20.229 1.00 52.81 335 SER A CA 1
ATOM 2434 C C . SER A 1 335 ? 0.420 21.274 19.156 1.00 52.81 335 SER A C 1
ATOM 2436 O O . SER A 1 335 ? 0.291 22.434 18.770 1.00 52.81 335 SER A O 1
ATOM 2438 N N . ASP A 1 336 ? 1.328 20.436 18.647 1.00 45.62 336 ASP A N 1
ATOM 2439 C CA . ASP A 1 336 ? 2.429 20.822 17.766 1.00 45.62 336 ASP A CA 1
ATOM 2440 C C . ASP A 1 336 ? 2.300 20.031 16.458 1.00 45.62 336 ASP A C 1
ATOM 2442 O O . ASP A 1 336 ? 2.806 18.915 16.344 1.00 45.62 336 ASP A O 1
ATOM 2446 N N . GLY A 1 337 ? 1.523 20.576 15.516 1.00 44.38 337 GLY A N 1
ATOM 2447 C CA . GLY A 1 337 ? 1.185 19.945 14.229 1.00 44.38 337 GLY A CA 1
ATOM 2448 C C . GLY A 1 337 ? 2.365 19.359 13.459 1.00 44.38 337 GLY A C 1
ATOM 2449 O O . GLY A 1 337 ? 3.430 20.013 13.405 1.00 44.38 337 GLY A O 1
#

Sequence (337 aa):
MTVANKIRILRGARFYIEDNISTTIAGYRANRLGTEGQRPSVELAGGILYVGGPNVAAFASTQTVGHLTIANGGSATVSVARRHASSTPTLILSGLSQELGATVNFTGNNLGTAATACSRIIFETPPDLIYGIMGGTIRADNAWATYDDNGVKALTVYDGTSIQNATMYDNISVTAGQAISSDVSVNSLFWNHNSTINLGTYGLTITSGGLMKINNNANIIDGTTGYVTAGSGDGRPIALNFFLNNSSQTLTLRALIKDNPKGAGNKVTVIRDGVATGSLTFSQADDNTYSGGTIINSGLLTSGSVADRRYFGSGPVTVYGAQLTLNAPGATSNSDG

Solvent-accessible surface area (backbone atoms only — not comparable to full-atom values): 15761 Å² total; per-residue (Å²): 135,78,82,50,54,75,48,75,33,43,54,89,39,74,48,78,47,70,22,35,79,60,55,38,76,87,26,46,62,68,39,84,45,59,50,92,98,44,27,33,26,38,35,28,19,13,7,32,46,37,37,39,25,38,42,33,78,73,38,74,44,54,37,48,42,22,42,35,35,35,34,68,44,16,56,17,35,42,35,31,39,52,58,22,94,37,9,23,23,33,42,38,25,50,28,77,49,72,42,89,77,25,34,40,34,38,40,42,46,58,31,22,74,42,93,58,49,16,8,24,44,36,45,78,43,70,77,72,60,60,66,72,23,58,35,32,48,33,25,18,70,96,32,51,15,18,74,57,98,37,14,43,19,52,56,85,79,58,77,42,51,54,70,59,92,39,41,53,60,30,34,27,40,30,69,58,70,42,64,42,96,52,70,37,33,26,18,30,41,39,34,63,42,80,33,44,41,35,26,48,72,25,41,42,30,23,29,43,8,16,36,35,37,55,38,85,46,59,33,35,39,38,11,83,71,2,31,41,32,27,36,88,30,86,40,52,69,34,43,34,25,43,33,28,57,19,77,77,27,37,41,36,33,27,29,37,42,32,36,22,85,76,32,70,62,17,27,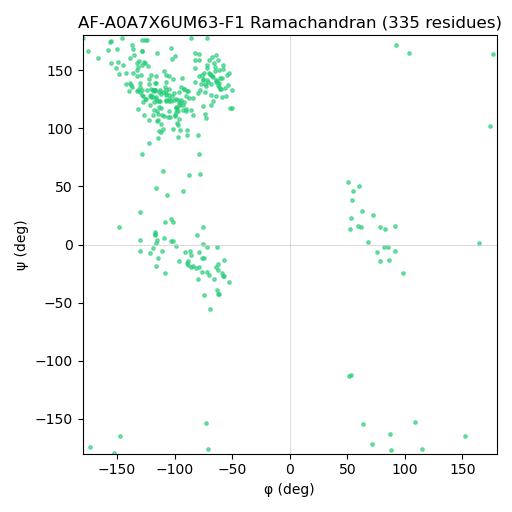24,22,40,29,34,34,49,38,68,50,12,33,42,33,41,57,39,85,64,60,24,64,14,52,48,12,32,36,30,29,22,11,36,40,32,46,38,68,57,65,69,36,19,64,48,13,58,24,58,77,47,74,25,93,42,46,80,46,77,57,28,60,47,35,51,65,59,91,74,124